Protein AF-A0A3D0CDU5-F1 (afdb_monomer_lite)

Structure (mmCIF, N/CA/C/O backbone):
data_AF-A0A3D0CDU5-F1
#
_entry.id   AF-A0A3D0CDU5-F1
#
loop_
_atom_site.group_PDB
_atom_site.id
_atom_site.type_symbol
_atom_site.label_atom_id
_atom_site.label_alt_id
_atom_site.label_comp_id
_atom_site.label_asym_id
_atom_site.label_entity_id
_atom_site.label_seq_id
_atom_site.pdbx_PDB_ins_code
_atom_site.Cartn_x
_atom_site.Cartn_y
_atom_site.Cartn_z
_atom_site.occupancy
_atom_site.B_iso_or_equiv
_atom_site.auth_seq_id
_atom_site.auth_comp_id
_atom_site.auth_asym_id
_atom_site.auth_atom_id
_atom_site.pdbx_PDB_model_num
ATOM 1 N N . MET A 1 1 ? 15.597 -16.132 -23.455 1.00 68.44 1 MET A N 1
ATOM 2 C CA . MET A 1 1 ? 14.897 -15.154 -22.606 1.00 68.44 1 MET A CA 1
ATOM 3 C C . MET A 1 1 ? 15.938 -14.202 -22.055 1.00 68.44 1 MET A C 1
ATOM 5 O O . MET A 1 1 ? 16.930 -14.679 -21.508 1.00 68.44 1 MET A O 1
ATOM 9 N N . SER A 1 2 ? 15.780 -12.903 -22.285 1.00 82.88 2 SER A N 1
ATOM 10 C CA . SER A 1 2 ? 16.681 -11.884 -21.737 1.00 82.88 2 SER A CA 1
ATOM 11 C C . SER A 1 2 ? 16.476 -11.729 -20.222 1.00 82.88 2 SER A C 1
ATOM 13 O O . SER A 1 2 ? 15.454 -12.149 -19.672 1.00 82.88 2 SER A O 1
ATOM 15 N N . SER A 1 3 ? 17.436 -11.114 -19.526 1.00 77.06 3 SER A N 1
ATOM 16 C CA . SER A 1 3 ? 17.313 -10.834 -18.086 1.00 77.06 3 SER A CA 1
ATOM 17 C C . SER A 1 3 ? 16.095 -9.957 -17.759 1.00 77.06 3 SER A C 1
ATOM 19 O O . SER A 1 3 ? 15.473 -10.135 -16.714 1.00 77.06 3 SER A O 1
ATOM 21 N N . SER A 1 4 ? 15.725 -9.038 -18.658 1.00 76.88 4 SER A N 1
ATOM 22 C CA . SER A 1 4 ? 14.560 -8.161 -18.502 1.00 76.88 4 SER A CA 1
ATOM 23 C C . SER A 1 4 ? 13.239 -8.899 -18.726 1.00 76.88 4 SER A C 1
ATOM 25 O O . SER A 1 4 ? 12.296 -8.709 -17.958 1.00 76.88 4 SER A O 1
ATOM 27 N N . GLU A 1 5 ? 13.180 -9.796 -19.714 1.00 82.75 5 GLU A N 1
ATOM 28 C CA . GLU A 1 5 ? 12.028 -10.678 -19.937 1.00 82.75 5 GLU A CA 1
ATOM 29 C C . GLU A 1 5 ? 11.807 -11.620 -18.749 1.00 82.75 5 GLU A C 1
ATOM 31 O O . GLU A 1 5 ? 10.678 -11.751 -18.272 1.00 82.75 5 GLU A O 1
ATOM 36 N N . PHE A 1 6 ? 12.885 -12.223 -18.225 1.00 84.88 6 PHE A N 1
ATOM 37 C CA . PHE A 1 6 ? 12.819 -13.054 -17.021 1.00 84.88 6 PHE A CA 1
ATOM 38 C C . PHE A 1 6 ? 12.219 -12.273 -15.854 1.00 84.88 6 PHE A C 1
ATOM 40 O O . PHE A 1 6 ? 11.279 -12.736 -15.209 1.00 84.88 6 PHE A O 1
ATOM 47 N N . LEU A 1 7 ? 12.762 -11.082 -15.587 1.00 81.25 7 LEU A N 1
ATOM 48 C CA . LEU A 1 7 ? 12.345 -10.261 -14.462 1.00 81.25 7 LEU A CA 1
ATOM 49 C C . LEU A 1 7 ? 10.875 -9.844 -14.585 1.00 81.25 7 LEU A C 1
ATOM 51 O O . LEU A 1 7 ? 10.136 -9.954 -13.610 1.00 81.25 7 LEU A O 1
ATOM 55 N N . SER A 1 8 ? 10.438 -9.418 -15.772 1.00 83.31 8 SER A N 1
ATOM 56 C CA . SER A 1 8 ? 9.038 -9.061 -16.032 1.00 83.31 8 SER A CA 1
ATOM 57 C C . SER A 1 8 ? 8.093 -10.235 -15.739 1.00 83.31 8 SER A C 1
ATOM 59 O O . SER A 1 8 ? 7.149 -10.102 -14.955 1.00 83.31 8 SER A O 1
ATOM 61 N N . GLN A 1 9 ? 8.405 -11.421 -16.274 1.00 88.75 9 GLN A N 1
ATOM 62 C CA . GLN A 1 9 ? 7.612 -12.631 -16.044 1.00 88.75 9 GLN A CA 1
ATOM 63 C C . GLN A 1 9 ? 7.604 -13.048 -14.567 1.00 88.75 9 GLN A C 1
ATOM 65 O O . GLN A 1 9 ? 6.578 -13.485 -14.030 1.00 88.75 9 GLN A O 1
ATOM 70 N N . PHE A 1 10 ? 8.744 -12.907 -13.891 1.00 87.06 10 PHE A N 1
ATOM 71 C CA . PHE A 1 10 ? 8.869 -13.216 -12.475 1.00 87.06 10 PHE A CA 1
ATOM 72 C C . PHE A 1 10 ? 8.015 -12.275 -11.617 1.00 87.06 10 PHE A C 1
ATOM 74 O O . PHE A 1 10 ? 7.253 -12.742 -10.768 1.00 87.06 10 PHE A O 1
ATOM 81 N N . LEU A 1 11 ? 8.061 -10.965 -11.881 1.00 86.44 11 LEU A N 1
ATOM 82 C CA . LEU A 1 11 ? 7.241 -9.969 -11.187 1.00 86.44 11 LEU A CA 1
ATOM 83 C C . LEU A 1 11 ? 5.745 -10.192 -11.424 1.00 86.44 11 LEU A C 1
ATOM 85 O O . LEU A 1 11 ? 4.978 -10.188 -10.460 1.00 86.44 11 LEU A O 1
ATOM 89 N N . PHE A 1 12 ? 5.338 -10.462 -12.668 1.00 90.94 12 PHE A N 1
ATOM 90 C CA . PHE A 1 12 ? 3.959 -10.836 -12.992 1.00 90.94 12 PHE A CA 1
ATOM 91 C C . PHE A 1 12 ? 3.494 -12.037 -12.158 1.00 90.94 12 PHE A C 1
ATOM 93 O O . PHE A 1 12 ? 2.411 -12.012 -11.565 1.00 90.94 12 PHE A O 1
ATOM 100 N N . THR A 1 13 ? 4.334 -13.072 -12.068 1.00 91.62 13 THR A N 1
ATOM 101 C CA . THR A 1 13 ? 4.032 -14.301 -11.321 1.00 91.62 13 THR A CA 1
ATOM 102 C C . THR A 1 13 ? 3.883 -14.021 -9.825 1.00 91.62 13 THR A C 1
ATOM 104 O O . THR A 1 13 ? 2.891 -14.431 -9.220 1.00 91.62 13 THR A O 1
ATOM 107 N N . LEU A 1 14 ? 4.821 -13.279 -9.225 1.00 89.38 14 LEU A N 1
ATOM 108 C CA . LEU A 1 14 ? 4.769 -12.933 -7.802 1.00 89.38 14 LEU A CA 1
ATOM 109 C C . LEU A 1 14 ? 3.549 -12.078 -7.454 1.00 89.38 14 LEU A C 1
ATOM 111 O O . LEU A 1 14 ? 2.879 -12.346 -6.457 1.00 89.38 14 LEU A O 1
ATOM 115 N N . ILE A 1 15 ? 3.236 -11.071 -8.271 1.00 89.06 15 ILE A N 1
ATOM 116 C CA . ILE A 1 15 ? 2.093 -10.180 -8.033 1.00 89.06 15 ILE A CA 1
ATOM 117 C C . ILE A 1 15 ? 0.782 -10.952 -8.183 1.00 89.06 15 ILE A C 1
ATOM 119 O O . ILE A 1 15 ? -0.091 -10.843 -7.322 1.00 89.06 15 ILE A O 1
ATOM 123 N N . SER A 1 16 ? 0.662 -11.797 -9.207 1.00 91.25 16 SER A N 1
ATOM 124 C CA . SER A 1 16 ? -0.510 -12.661 -9.391 1.00 91.25 16 SER A CA 1
ATOM 125 C C . SER A 1 16 ? -0.704 -13.612 -8.208 1.00 91.25 16 SER A C 1
ATOM 127 O O . SER A 1 16 ? -1.818 -13.776 -7.709 1.00 91.25 16 SER A O 1
ATOM 129 N N . PHE A 1 17 ? 0.387 -14.187 -7.697 1.00 90.12 17 PHE A N 1
ATOM 130 C CA . PHE A 1 17 ? 0.343 -15.036 -6.511 1.00 90.12 17 PHE A CA 1
ATOM 131 C C . PHE A 1 17 ? -0.055 -14.253 -5.248 1.00 90.12 17 PHE A C 1
ATOM 133 O O . PHE A 1 17 ? -0.897 -14.714 -4.479 1.00 90.12 17 PHE A O 1
ATOM 140 N N . ALA A 1 18 ? 0.462 -13.036 -5.056 1.00 87.50 18 ALA A N 1
ATOM 141 C CA . ALA A 1 18 ? 0.062 -12.162 -3.951 1.00 87.50 18 ALA A CA 1
ATOM 142 C C . ALA A 1 18 ? -1.431 -11.773 -4.011 1.00 87.50 18 ALA A C 1
ATOM 144 O O . ALA A 1 18 ? -2.106 -11.724 -2.976 1.00 87.50 18 ALA A O 1
ATOM 145 N N . LEU A 1 19 ? -1.977 -11.543 -5.211 1.00 90.38 19 LEU A N 1
ATOM 146 C CA . LEU A 1 19 ? -3.409 -11.297 -5.415 1.00 90.38 19 LEU A CA 1
ATOM 147 C C . LEU A 1 19 ? -4.247 -12.533 -5.073 1.00 90.38 19 LEU A C 1
ATOM 149 O O . LEU A 1 19 ? -5.239 -12.413 -4.351 1.00 90.38 19 LEU A O 1
ATOM 153 N N . LEU A 1 20 ? -3.823 -13.722 -5.514 1.00 91.31 20 LEU A N 1
ATOM 154 C CA . LEU A 1 20 ? -4.479 -14.982 -5.156 1.00 91.31 20 LEU A CA 1
ATOM 155 C C . LEU A 1 20 ? -4.521 -15.166 -3.635 1.00 91.31 20 LEU A C 1
ATOM 157 O O . LEU A 1 20 ? -5.577 -15.452 -3.071 1.00 91.31 20 LEU A O 1
ATOM 161 N N . LEU A 1 21 ? -3.395 -14.940 -2.955 1.00 87.62 21 LEU A N 1
ATOM 162 C CA . LEU A 1 21 ? -3.332 -15.001 -1.497 1.00 87.62 21 LEU A CA 1
ATOM 163 C C . LEU A 1 21 ? -4.269 -13.984 -0.851 1.00 87.62 21 LEU A C 1
ATOM 165 O O . LEU A 1 21 ? -4.984 -14.333 0.082 1.00 87.62 21 LEU A O 1
ATOM 169 N N . THR A 1 22 ? -4.337 -12.759 -1.372 1.00 86.56 22 THR A N 1
ATOM 170 C CA . THR A 1 22 ? -5.264 -11.732 -0.874 1.00 86.56 22 THR A CA 1
ATOM 171 C C . THR A 1 22 ? -6.716 -12.211 -0.938 1.00 86.56 22 THR A C 1
ATOM 173 O O . THR A 1 22 ? -7.451 -12.059 0.041 1.00 86.56 22 THR A O 1
ATOM 176 N N . ILE A 1 23 ? -7.118 -12.857 -2.038 1.00 90.50 23 ILE A N 1
ATOM 177 C CA . ILE A 1 23 ? -8.457 -13.446 -2.194 1.00 90.50 23 ILE A CA 1
ATOM 178 C C . ILE A 1 23 ? -8.676 -14.565 -1.171 1.00 90.50 23 ILE A C 1
ATOM 180 O O . ILE A 1 23 ? -9.680 -14.551 -0.459 1.00 90.50 23 ILE A O 1
ATOM 184 N N . VAL A 1 24 ? -7.725 -15.494 -1.032 1.00 90.56 24 VAL A N 1
ATOM 185 C CA . VAL A 1 24 ? -7.799 -16.580 -0.036 1.00 90.56 24 VAL A CA 1
ATOM 186 C C . VAL A 1 24 ? -7.956 -16.016 1.382 1.00 90.56 24 VAL A C 1
ATOM 188 O O . VAL A 1 24 ? -8.789 -16.486 2.159 1.00 90.56 24 VAL A O 1
ATOM 191 N N . GLY A 1 25 ? -7.210 -14.963 1.720 1.00 87.75 25 GLY A N 1
ATOM 192 C CA . GLY A 1 25 ? -7.314 -14.272 3.006 1.00 87.75 25 GLY A CA 1
ATOM 193 C C . GLY A 1 25 ? -8.654 -13.581 3.213 1.00 87.75 25 GLY A C 1
ATOM 194 O O . GLY A 1 25 ? -9.212 -13.658 4.309 1.00 87.75 25 GLY A O 1
ATOM 195 N N . ALA A 1 26 ? -9.183 -12.930 2.177 1.00 89.19 26 ALA A N 1
ATOM 196 C CA . ALA A 1 26 ? -10.498 -12.304 2.213 1.00 89.19 26 ALA A CA 1
ATOM 197 C C . ALA A 1 26 ? -11.593 -13.350 2.459 1.00 89.19 26 ALA A C 1
ATOM 199 O O . ALA A 1 26 ? -12.383 -13.180 3.386 1.00 89.19 26 ALA A O 1
ATOM 200 N N . VAL A 1 27 ? -11.572 -14.469 1.726 1.00 91.62 27 VAL A N 1
ATOM 201 C CA . VAL A 1 27 ? -12.508 -15.590 1.918 1.00 91.62 27 VAL A CA 1
ATOM 202 C C . VAL A 1 27 ? -12.403 -16.145 3.337 1.00 91.62 27 VAL A C 1
ATOM 204 O O . VAL A 1 27 ? -13.417 -16.261 4.021 1.00 91.62 27 VAL A O 1
ATOM 207 N N . LYS A 1 28 ? -11.188 -16.398 3.845 1.00 90.12 28 LYS A N 1
ATOM 208 C CA . LYS A 1 28 ? -10.988 -16.836 5.237 1.00 90.12 28 LYS A CA 1
ATOM 209 C C . LYS A 1 28 ? -11.617 -15.857 6.236 1.00 90.12 28 LYS A C 1
ATOM 211 O O . LYS A 1 28 ? -12.296 -16.291 7.163 1.00 90.12 28 LYS A O 1
ATOM 216 N N . ARG A 1 29 ? -11.430 -14.541 6.059 1.00 88.88 29 ARG A N 1
ATOM 217 C CA . ARG A 1 29 ? -12.039 -13.527 6.943 1.00 88.88 29 ARG A CA 1
ATOM 218 C C . ARG A 1 29 ? -13.563 -13.463 6.806 1.00 88.88 29 ARG A C 1
ATOM 220 O O . ARG A 1 29 ? -14.223 -13.280 7.822 1.00 88.88 29 ARG A O 1
ATOM 227 N N . MET A 1 30 ? -14.120 -13.648 5.608 1.00 91.12 30 MET A N 1
ATOM 228 C CA . MET A 1 30 ? -15.574 -13.735 5.397 1.00 91.12 30 MET A CA 1
ATOM 229 C C . MET A 1 30 ? -16.171 -14.944 6.126 1.00 91.12 30 MET A C 1
ATOM 231 O O . MET A 1 30 ? -17.177 -14.809 6.820 1.00 91.12 30 MET A O 1
ATOM 235 N N . LEU A 1 31 ? -15.514 -16.105 6.043 1.00 91.81 31 LEU A N 1
ATOM 236 C CA . LEU A 1 31 ? -15.930 -17.312 6.760 1.00 91.81 31 LEU A CA 1
ATOM 237 C C . LEU A 1 31 ? -15.847 -17.125 8.281 1.00 91.81 31 LEU A C 1
ATOM 239 O O . LEU A 1 31 ? -16.761 -17.525 8.995 1.00 91.81 31 LEU A O 1
ATOM 243 N N . LEU A 1 32 ? -14.809 -16.456 8.790 1.00 91.38 32 LEU A N 1
ATOM 244 C CA . LEU A 1 32 ? -14.728 -16.111 10.214 1.00 91.38 32 LEU A CA 1
ATOM 245 C C . LEU A 1 32 ? -15.828 -15.127 10.636 1.00 91.38 32 LEU A C 1
ATOM 247 O O . LEU A 1 32 ? -16.425 -15.310 11.692 1.00 91.38 32 LEU A O 1
ATOM 251 N N . TRP A 1 33 ? -16.140 -14.118 9.813 1.00 90.88 33 TRP A N 1
ATOM 252 C CA . TRP A 1 33 ? -17.250 -13.194 10.083 1.00 90.88 33 TRP A CA 1
ATOM 253 C C . TRP A 1 33 ? -18.572 -13.955 10.196 1.00 90.88 33 TRP A C 1
ATOM 255 O O . TRP A 1 33 ? -19.359 -13.673 11.096 1.00 90.88 33 TRP A O 1
ATOM 265 N N . SER A 1 34 ? -18.798 -14.965 9.350 1.00 88.94 34 SER A N 1
ATOM 266 C CA . SER A 1 34 ? -20.040 -15.750 9.371 1.00 88.94 34 SER A CA 1
ATOM 267 C C . SER A 1 34 ? -20.312 -16.501 10.687 1.00 88.94 34 SER A C 1
ATOM 269 O O . SER A 1 34 ? -21.430 -16.955 10.895 1.00 88.94 34 SER A O 1
ATOM 271 N N . GLN A 1 35 ? -19.331 -16.586 11.596 1.00 94.25 35 GLN A N 1
ATOM 272 C CA . GLN A 1 35 ? -19.505 -17.124 12.952 1.00 94.25 35 GLN A CA 1
ATOM 273 C C . GLN A 1 35 ? -20.178 -16.134 13.923 1.00 94.25 35 GLN A C 1
ATOM 275 O O . GLN A 1 35 ? -20.569 -16.519 15.022 1.00 94.25 35 GLN A O 1
ATOM 280 N N . GLY A 1 36 ? -20.275 -14.852 13.555 1.00 92.44 36 GLY A N 1
ATOM 281 C CA . GLY A 1 36 ? -20.947 -13.819 14.342 1.00 92.44 36 GLY A CA 1
ATOM 282 C C . GLY A 1 36 ? -22.477 -13.914 14.297 1.00 92.44 36 GLY A C 1
ATOM 283 O O . GLY A 1 36 ? -23.060 -14.718 13.574 1.00 92.44 36 GLY A O 1
ATOM 284 N N . GLN A 1 37 ? -23.146 -13.052 15.067 1.00 92.25 37 GLN A N 1
ATOM 285 C CA . GLN A 1 37 ? -24.608 -12.999 15.118 1.00 92.25 37 GLN A CA 1
ATOM 286 C C . GLN A 1 37 ? -25.208 -12.601 13.759 1.00 92.25 37 GLN A C 1
ATOM 288 O O . GLN A 1 37 ? -24.792 -11.615 13.145 1.00 92.25 37 GLN A O 1
ATOM 293 N N . SER A 1 38 ? -26.231 -13.335 13.314 1.00 89.25 38 SER A N 1
ATOM 294 C CA . SER A 1 38 ? -26.987 -12.996 12.107 1.00 89.25 38 SER A CA 1
ATOM 295 C C . SER A 1 38 ? -27.698 -11.649 12.263 1.00 89.25 38 SER A C 1
ATOM 297 O O . SER A 1 38 ? -28.324 -11.389 13.291 1.00 89.25 38 SER A O 1
ATOM 299 N N . SER A 1 39 ? -27.664 -10.822 11.220 1.00 86.94 39 SER A N 1
ATOM 300 C CA . SER A 1 39 ? -28.367 -9.538 11.163 1.00 86.94 39 SER A CA 1
ATOM 301 C C . SER A 1 39 ? -29.191 -9.452 9.882 1.00 86.94 39 SER A C 1
ATOM 303 O O . SER A 1 39 ? -28.784 -9.966 8.839 1.00 86.94 39 SER A O 1
ATOM 305 N N . THR A 1 40 ? -30.356 -8.809 9.948 1.00 89.62 40 THR A N 1
ATOM 306 C CA . THR A 1 40 ? -31.189 -8.552 8.771 1.00 89.62 40 THR A CA 1
ATOM 307 C C . THR A 1 40 ? -30.493 -7.549 7.854 1.00 89.62 40 THR A C 1
ATOM 309 O O . THR A 1 40 ? -30.288 -6.391 8.221 1.00 89.62 40 THR A O 1
ATOM 312 N N . ILE A 1 41 ? -30.130 -7.983 6.646 1.00 84.88 41 ILE A N 1
ATOM 313 C CA . ILE A 1 41 ? -29.452 -7.124 5.672 1.00 84.88 41 ILE A CA 1
ATOM 314 C C . ILE A 1 41 ? -30.482 -6.225 4.983 1.00 84.88 41 ILE A C 1
ATOM 316 O O . ILE A 1 41 ? -31.344 -6.690 4.238 1.00 84.88 41 ILE A O 1
ATOM 320 N N . HIS A 1 42 ? -30.354 -4.914 5.175 1.00 90.12 42 HIS A N 1
ATOM 321 C CA . HIS A 1 42 ? -31.084 -3.925 4.387 1.00 90.12 42 HIS A CA 1
ATOM 322 C C . HIS A 1 42 ? -30.349 -3.675 3.066 1.00 90.12 42 HIS A C 1
ATOM 324 O O . HIS A 1 42 ? -29.474 -2.813 2.992 1.00 90.12 42 HIS A O 1
ATOM 330 N N . TRP A 1 43 ? -30.709 -4.414 2.015 1.00 89.62 43 TRP A N 1
ATOM 331 C CA . TRP A 1 43 ? -30.034 -4.371 0.708 1.00 89.62 43 TRP A CA 1
ATOM 332 C C . TRP A 1 43 ? -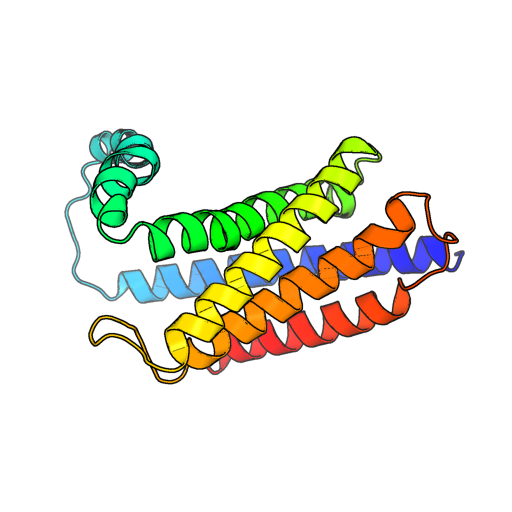29.946 -2.969 0.091 1.00 89.62 43 TRP A C 1
ATOM 334 O O . TRP A 1 43 ? -28.888 -2.573 -0.389 1.00 89.62 43 TRP A O 1
ATOM 344 N N . LEU A 1 44 ? -31.010 -2.165 0.188 1.00 91.06 44 LEU A N 1
ATOM 345 C CA . LEU A 1 44 ? -30.989 -0.762 -0.258 1.00 91.06 44 LEU A CA 1
ATOM 346 C C . LEU A 1 44 ? -30.023 0.109 0.561 1.00 91.06 44 LEU A C 1
ATOM 348 O O . LEU A 1 44 ? -29.492 1.099 0.061 1.00 91.06 44 LEU A O 1
ATOM 352 N N . GLY A 1 45 ? -29.751 -0.274 1.810 1.00 86.94 45 GLY A N 1
ATOM 353 C CA . GLY A 1 45 ? -28.764 0.380 2.665 1.00 86.94 45 GLY A CA 1
ATOM 354 C C . GLY A 1 45 ? -27.333 0.253 2.138 1.00 86.94 45 GLY A C 1
ATOM 355 O O . GLY A 1 45 ? -26.506 1.110 2.448 1.00 86.94 45 GLY A O 1
ATOM 356 N N . LEU A 1 46 ? -27.041 -0.743 1.290 1.00 90.12 46 LEU A N 1
ATOM 357 C CA . LEU A 1 46 ? -25.716 -0.908 0.682 1.00 90.12 46 LEU A CA 1
ATOM 358 C C . LEU A 1 46 ? -25.352 0.265 -0.237 1.00 90.12 46 LEU A C 1
ATOM 360 O O . LEU A 1 46 ? -24.197 0.681 -0.271 1.00 90.12 46 LEU A O 1
ATOM 364 N N . ILE A 1 47 ? -26.339 0.868 -0.905 1.00 93.31 47 ILE A N 1
ATOM 365 C CA . ILE A 1 47 ? -26.139 2.030 -1.788 1.00 93.31 47 ILE A CA 1
ATOM 366 C C . ILE A 1 47 ? -25.654 3.255 -0.991 1.00 93.31 47 ILE A C 1
ATOM 368 O O . ILE A 1 47 ? -25.007 4.145 -1.537 1.00 93.31 47 ILE A O 1
ATOM 372 N N . GLN A 1 48 ? -25.908 3.297 0.321 1.00 91.94 48 GLN A N 1
ATOM 373 C CA . GLN A 1 48 ? -25.450 4.384 1.188 1.00 91.94 48 GLN A CA 1
ATOM 374 C C . GLN A 1 48 ? -24.001 4.199 1.660 1.00 91.94 48 GLN A C 1
ATOM 376 O O . GLN A 1 48 ? -23.403 5.163 2.139 1.00 91.94 48 GLN A O 1
ATOM 381 N N . ILE A 1 49 ? -23.422 2.996 1.533 1.00 92.12 49 ILE A N 1
ATOM 382 C CA . ILE A 1 49 ? -22.065 2.691 2.016 1.00 92.12 49 ILE A CA 1
ATOM 383 C C . ILE A 1 49 ? -21.015 3.646 1.437 1.00 92.12 49 ILE A C 1
ATOM 385 O O . ILE A 1 49 ? -20.238 4.166 2.238 1.00 92.12 49 ILE A O 1
ATOM 389 N N . PRO A 1 50 ? -20.981 3.949 0.121 1.00 93.00 50 PRO A N 1
ATOM 390 C CA . PRO A 1 50 ? -19.978 4.855 -0.429 1.00 93.00 50 PRO A CA 1
ATOM 391 C C . PRO A 1 50 ? -19.982 6.219 0.262 1.00 93.00 50 PRO A C 1
ATOM 393 O O . PRO A 1 50 ? -18.939 6.667 0.725 1.00 93.00 50 PRO A O 1
ATOM 396 N N . ARG A 1 51 ? -21.152 6.851 0.429 1.00 93.69 51 ARG A N 1
ATOM 397 C CA . ARG A 1 51 ? -21.258 8.142 1.129 1.00 93.69 51 ARG A CA 1
ATOM 398 C C . ARG A 1 51 ? -20.887 8.016 2.604 1.00 93.69 51 ARG A C 1
ATOM 400 O O . ARG A 1 51 ? -20.096 8.814 3.099 1.00 93.69 51 ARG A O 1
ATOM 407 N N . ARG A 1 52 ? -21.399 6.991 3.288 1.00 93.31 52 ARG A N 1
ATOM 408 C CA . ARG A 1 52 ? -21.108 6.774 4.711 1.00 93.31 52 ARG A CA 1
ATOM 409 C C . ARG A 1 52 ? -19.616 6.588 4.967 1.00 93.31 52 ARG A C 1
ATOM 411 O O . ARG A 1 52 ? -19.100 7.109 5.947 1.00 93.31 52 ARG A O 1
ATOM 418 N N . TYR A 1 53 ? -18.920 5.873 4.088 1.00 90.69 53 TYR A N 1
ATOM 419 C CA . TYR A 1 53 ? -17.503 5.566 4.254 1.00 90.69 53 TYR A CA 1
ATOM 420 C C . TYR A 1 53 ? -16.592 6.696 3.754 1.00 90.69 53 TYR A C 1
ATOM 422 O O . TYR A 1 53 ? -15.611 7.035 4.411 1.00 90.69 53 TYR A O 1
ATOM 430 N N . LEU A 1 54 ? -16.914 7.313 2.614 1.00 89.62 54 LEU A N 1
ATOM 431 C CA . LEU A 1 54 ? -16.065 8.331 1.985 1.00 89.62 54 LEU A CA 1
ATOM 432 C C . LEU A 1 54 ? -16.324 9.748 2.508 1.00 89.62 54 LEU A C 1
ATOM 434 O O . LEU A 1 54 ? -15.422 10.575 2.447 1.00 89.62 54 LEU A O 1
ATOM 438 N N . VAL A 1 55 ? -17.515 10.031 3.041 1.00 93.12 55 VAL A N 1
ATOM 439 C CA . VAL A 1 55 ? -17.908 11.379 3.486 1.00 93.12 55 VAL A CA 1
ATOM 440 C C . VAL A 1 55 ? -18.200 11.388 4.980 1.00 93.12 55 VAL A C 1
ATOM 442 O O . VAL A 1 55 ? -17.458 11.999 5.748 1.00 93.12 55 VAL A O 1
ATOM 445 N N . ASP A 1 56 ? -19.236 10.669 5.415 1.00 95.44 56 ASP A N 1
ATOM 446 C CA . ASP A 1 56 ? -19.748 10.803 6.785 1.00 95.44 56 ASP A CA 1
ATOM 447 C C . ASP A 1 56 ? -18.701 10.348 7.819 1.00 95.44 56 ASP A C 1
ATOM 449 O O . ASP A 1 56 ? -18.417 11.054 8.788 1.00 95.44 56 ASP A O 1
ATOM 453 N N . LEU A 1 57 ? -18.043 9.209 7.572 1.00 92.94 57 LEU A N 1
ATOM 454 C CA . LEU A 1 57 ? -16.950 8.710 8.406 1.00 92.94 57 LEU A CA 1
ATOM 455 C C . LEU A 1 57 ? -15.781 9.701 8.463 1.00 92.94 57 LEU A C 1
ATOM 457 O O . LEU A 1 57 ? -15.220 9.909 9.538 1.00 92.94 57 LEU A O 1
ATOM 461 N N . HIS A 1 58 ? -15.438 10.338 7.340 1.00 90.75 58 HIS A N 1
ATOM 462 C CA . HIS A 1 58 ? -14.335 11.298 7.260 1.00 90.75 58 HIS A CA 1
ATOM 463 C C . HIS A 1 58 ? -14.623 12.578 8.051 1.00 90.75 58 HIS A C 1
ATOM 465 O O . HIS A 1 58 ? -13.719 13.091 8.710 1.00 90.75 58 HIS A O 1
ATOM 471 N N . HIS A 1 59 ? -15.879 13.034 8.108 1.00 93.50 59 HIS A N 1
ATOM 472 C CA . HIS A 1 59 ? -16.277 14.114 9.017 1.00 93.50 59 HIS A CA 1
ATOM 473 C C . HIS A 1 59 ? -16.086 13.737 10.492 1.00 93.50 59 HIS A C 1
ATOM 475 O O . HIS A 1 59 ? -15.609 14.555 11.278 1.00 93.50 59 HIS A O 1
ATOM 481 N N . VAL A 1 60 ? -16.404 12.494 10.869 1.00 92.81 60 VAL A N 1
ATOM 482 C CA . VAL A 1 60 ? -16.232 12.018 12.250 1.00 92.81 60 VAL A CA 1
ATOM 483 C C . VAL A 1 60 ? -14.754 11.872 12.611 1.00 92.81 60 VAL A C 1
ATOM 485 O O . VAL A 1 60 ? -14.331 12.323 13.680 1.00 92.81 60 VAL A O 1
ATOM 488 N N . VAL A 1 61 ? -13.944 11.251 11.747 1.00 91.88 61 VAL A N 1
ATOM 489 C CA . VAL A 1 61 ? -12.519 11.024 12.044 1.00 91.88 61 VAL A CA 1
ATOM 490 C C . VAL A 1 61 ? -11.681 12.300 11.958 1.00 91.88 61 VAL A C 1
ATOM 492 O O . VAL A 1 61 ? -10.647 12.378 12.622 1.00 91.88 61 VAL A O 1
ATOM 495 N N . ALA A 1 62 ? -12.160 13.339 11.264 1.00 92.62 62 ALA A N 1
ATOM 496 C CA . ALA A 1 62 ? -11.497 14.641 11.177 1.00 92.62 62 ALA A CA 1
ATOM 497 C C . ALA A 1 62 ? -11.316 15.355 12.533 1.00 92.62 62 ALA A C 1
ATOM 499 O O . ALA A 1 62 ? -10.552 16.320 12.612 1.00 92.62 62 ALA A O 1
ATOM 500 N N . ARG A 1 63 ? -11.947 14.875 13.616 1.00 93.19 63 ARG A N 1
ATOM 501 C CA . ARG A 1 63 ? -11.673 15.333 14.992 1.00 93.19 63 ARG A CA 1
ATOM 502 C C . ARG A 1 63 ? -10.210 15.135 15.422 1.00 93.19 63 ARG A C 1
ATOM 504 O O . ARG A 1 63 ? -9.697 15.938 16.191 1.00 93.19 63 ARG A O 1
ATOM 511 N N . ASP A 1 64 ? -9.533 14.101 14.911 1.00 92.50 64 ASP A N 1
ATOM 512 C CA . ASP A 1 64 ? -8.081 13.895 15.042 1.00 92.50 64 ASP A CA 1
ATOM 513 C C . ASP A 1 64 ? -7.451 14.123 13.660 1.00 92.50 64 ASP A C 1
ATOM 515 O O . ASP A 1 64 ? -7.204 13.184 12.901 1.00 92.50 64 ASP A O 1
ATOM 519 N N . LYS A 1 65 ? -7.236 15.397 13.301 1.00 93.44 65 LYS A N 1
ATOM 520 C CA . LYS A 1 65 ? -6.727 15.790 11.971 1.00 93.44 65 LYS A CA 1
ATOM 521 C C . LYS A 1 65 ? -5.387 15.138 11.641 1.00 93.44 65 LYS A C 1
ATOM 523 O O . LYS A 1 65 ? -5.167 14.745 10.497 1.00 93.44 65 LYS A O 1
ATOM 528 N N . TYR A 1 66 ? -4.509 15.005 12.637 1.00 93.50 66 TYR A N 1
ATOM 529 C CA . TYR A 1 66 ? -3.203 14.377 12.458 1.00 93.50 66 TYR A CA 1
ATOM 530 C C . TYR A 1 66 ? -3.359 12.929 11.987 1.00 93.50 66 TYR A C 1
ATOM 532 O O . TYR A 1 66 ? -2.754 12.541 10.983 1.00 93.50 66 TYR A O 1
ATOM 540 N N . MET A 1 67 ? -4.219 12.142 12.642 1.00 93.00 67 MET A N 1
ATOM 541 C CA . MET A 1 67 ? -4.469 10.772 12.194 1.00 93.00 67 MET A CA 1
ATOM 542 C C . MET A 1 67 ? -5.337 10.658 10.960 1.00 93.00 67 MET A C 1
ATOM 544 O O . MET A 1 67 ? -5.087 9.761 10.164 1.00 93.00 67 MET A O 1
ATOM 548 N N . SER A 1 68 ? -6.307 11.546 10.767 1.00 93.88 68 SER A N 1
ATOM 549 C CA . SER A 1 68 ? -7.110 11.561 9.545 1.00 93.88 68 SER A CA 1
ATOM 550 C C . SER A 1 68 ? -6.214 11.752 8.316 1.00 93.88 68 SER A C 1
ATOM 552 O O . SER A 1 68 ? -6.268 10.957 7.381 1.00 93.88 68 SER A O 1
ATOM 554 N N . ASN A 1 69 ? -5.309 12.734 8.346 1.00 95.50 69 ASN A N 1
ATOM 555 C CA . ASN A 1 69 ? -4.374 12.981 7.245 1.00 95.50 69 ASN A CA 1
ATOM 556 C C . ASN A 1 69 ? -3.353 11.847 7.092 1.00 95.50 69 ASN A C 1
ATOM 558 O O . ASN A 1 69 ? -3.071 11.416 5.976 1.00 95.50 69 ASN A O 1
ATOM 562 N N . THR A 1 70 ? -2.841 11.319 8.209 1.00 96.06 70 THR A N 1
ATOM 563 C CA . THR A 1 70 ? -1.941 10.153 8.195 1.00 96.06 70 THR A CA 1
ATOM 564 C C . THR A 1 70 ? -2.622 8.935 7.568 1.00 96.06 70 THR A C 1
ATOM 566 O O . THR A 1 70 ? -2.012 8.229 6.769 1.00 96.06 70 THR A O 1
ATOM 569 N N . HIS A 1 71 ? -3.899 8.701 7.880 1.00 94.12 71 HIS A N 1
ATOM 570 C CA . HIS A 1 71 ? -4.683 7.617 7.303 1.00 94.12 71 HIS A CA 1
ATOM 571 C C . HIS A 1 71 ? -4.851 7.790 5.795 1.00 94.12 71 HIS A C 1
ATOM 573 O O . HIS A 1 71 ? -4.610 6.837 5.063 1.00 94.12 71 HIS A O 1
ATOM 579 N N . VAL A 1 72 ? -5.195 8.990 5.315 1.00 94.94 72 VAL A N 1
ATOM 580 C CA . VAL A 1 72 ? -5.291 9.263 3.871 1.00 94.94 72 VAL A CA 1
ATOM 581 C C . VAL A 1 72 ? -3.947 9.016 3.181 1.00 94.94 72 VAL A C 1
ATOM 583 O O . VAL A 1 72 ? -3.909 8.332 2.161 1.00 94.94 72 VAL A O 1
ATOM 586 N N . ALA A 1 73 ? -2.839 9.483 3.764 1.00 96.94 73 ALA A N 1
ATOM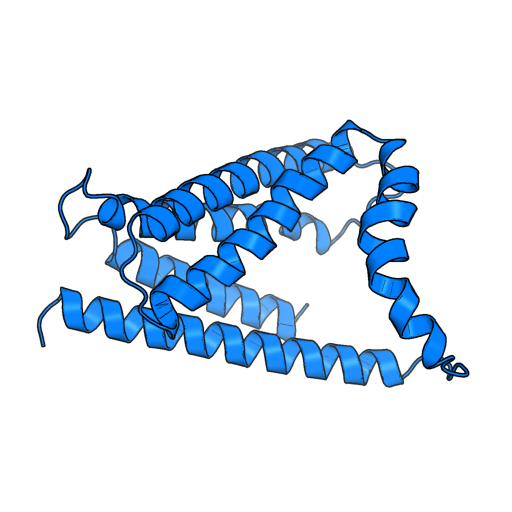 587 C CA . ALA A 1 73 ? -1.506 9.248 3.215 1.00 96.94 73 ALA A CA 1
ATOM 588 C C . ALA A 1 73 ? -1.167 7.749 3.134 1.00 96.94 73 ALA A C 1
ATOM 590 O O . ALA A 1 73 ? -0.754 7.253 2.089 1.00 96.94 73 ALA A O 1
ATOM 591 N N . THR A 1 74 ? -1.386 6.999 4.215 1.00 96.06 74 THR A N 1
ATOM 592 C CA . THR A 1 74 ? -1.048 5.572 4.279 1.00 96.06 74 THR A CA 1
ATOM 593 C C . THR A 1 74 ? -2.037 4.683 3.531 1.00 96.06 74 THR A C 1
ATOM 595 O O . THR A 1 74 ? -1.635 3.929 2.652 1.00 96.06 74 THR A O 1
ATOM 598 N N . ALA A 1 75 ? -3.322 4.727 3.883 1.00 93.62 75 ALA A N 1
ATOM 599 C CA . ALA A 1 75 ? -4.343 3.854 3.314 1.00 93.62 75 ALA A CA 1
ATOM 600 C C . ALA A 1 75 ? -4.712 4.277 1.889 1.00 93.62 75 ALA A C 1
ATOM 602 O O . ALA A 1 75 ? -4.801 3.425 1.010 1.00 93.62 75 ALA A O 1
ATOM 603 N N . GLY A 1 76 ? -4.853 5.582 1.636 1.00 94.50 76 GLY A N 1
ATOM 604 C CA . GLY A 1 76 ? -5.062 6.100 0.282 1.00 94.50 76 GLY A CA 1
ATOM 605 C C . GLY A 1 76 ? -3.860 5.815 -0.618 1.00 94.50 76 GLY A C 1
ATOM 606 O O . GLY A 1 76 ? -4.034 5.300 -1.721 1.00 94.50 76 GLY A O 1
ATOM 607 N N . GLY A 1 77 ? -2.640 6.038 -0.114 1.00 96.69 77 GLY A N 1
ATOM 608 C CA . GLY A 1 77 ? -1.409 5.667 -0.815 1.00 96.69 77 GLY A CA 1
ATOM 609 C C . GLY A 1 77 ? -1.320 4.165 -1.112 1.00 96.69 77 GLY A C 1
ATOM 610 O O . GLY A 1 77 ? -0.962 3.789 -2.227 1.00 96.69 77 GLY A O 1
ATOM 611 N N . PHE A 1 78 ? -1.716 3.301 -0.172 1.00 95.31 78 PHE A N 1
ATOM 612 C CA . PHE A 1 78 ? -1.778 1.850 -0.377 1.00 95.31 78 PHE A CA 1
ATOM 613 C C . PHE A 1 78 ? -2.795 1.444 -1.450 1.00 95.31 78 PHE A C 1
ATOM 615 O O . PHE A 1 78 ? -2.456 0.663 -2.340 1.00 95.31 78 PHE A O 1
ATOM 622 N N . VAL A 1 79 ? -4.022 1.974 -1.390 1.00 95.69 79 VAL A N 1
ATOM 623 C CA . VAL A 1 79 ? -5.083 1.665 -2.364 1.00 95.69 79 VAL A CA 1
ATOM 624 C C . VAL A 1 79 ? -4.669 2.109 -3.764 1.00 95.69 79 VAL A C 1
ATOM 626 O O . VAL A 1 79 ? -4.726 1.308 -4.696 1.00 95.69 79 VAL A O 1
ATOM 629 N N . LEU A 1 80 ? -4.186 3.348 -3.905 1.00 97.62 80 LEU A N 1
ATOM 630 C CA . LEU A 1 80 ? -3.715 3.869 -5.186 1.00 97.62 80 LEU A CA 1
ATOM 631 C C . LEU A 1 80 ? -2.539 3.043 -5.723 1.00 97.62 80 LEU A C 1
ATOM 633 O O . LEU A 1 80 ? -2.580 2.609 -6.871 1.00 97.62 80 LEU A O 1
ATOM 637 N N . SER A 1 81 ? -1.537 2.753 -4.885 1.00 95.88 81 SER A N 1
ATOM 638 C CA . SER A 1 81 ? -0.393 1.925 -5.289 1.00 95.88 81 SER A CA 1
ATOM 639 C C . SER A 1 81 ? -0.840 0.532 -5.730 1.00 95.88 81 SER A C 1
ATOM 641 O O . SER A 1 81 ? -0.392 0.059 -6.764 1.00 95.88 81 SER A O 1
ATOM 643 N N . SER A 1 82 ? -1.762 -0.108 -5.005 1.00 95.00 82 SER A N 1
ATOM 644 C CA . SER A 1 82 ? -2.268 -1.447 -5.343 1.00 95.00 82 SER A CA 1
ATOM 645 C C . SER A 1 82 ? -2.949 -1.476 -6.712 1.00 95.00 82 SER A C 1
ATOM 647 O O . SER A 1 82 ? -2.681 -2.372 -7.511 1.00 95.00 82 SER A O 1
ATOM 649 N N . ILE A 1 83 ? -3.779 -0.472 -7.016 1.00 97.00 83 ILE A N 1
ATOM 650 C CA . ILE A 1 83 ? -4.412 -0.330 -8.335 1.00 97.00 83 ILE A CA 1
ATOM 651 C C . ILE A 1 83 ? -3.342 -0.140 -9.416 1.00 97.00 83 ILE A C 1
ATOM 653 O O . ILE A 1 83 ? -3.363 -0.834 -10.429 1.00 97.00 83 ILE A O 1
ATOM 657 N N . LEU A 1 84 ? -2.376 0.754 -9.190 1.00 97.06 84 LEU A N 1
ATOM 658 C CA . LEU A 1 84 ? -1.307 1.035 -10.151 1.00 97.06 84 LEU A CA 1
ATOM 659 C C . LEU A 1 84 ? -0.401 -0.178 -10.394 1.00 97.06 84 LEU A C 1
ATOM 661 O O . LEU A 1 84 ? -0.025 -0.427 -11.533 1.00 97.06 84 LEU A O 1
ATOM 665 N N . ILE A 1 85 ? -0.102 -0.968 -9.362 1.00 93.56 85 ILE A N 1
ATOM 666 C CA . ILE A 1 85 ? 0.660 -2.219 -9.475 1.00 93.56 85 ILE A CA 1
ATOM 667 C C . ILE A 1 85 ? -0.083 -3.216 -10.370 1.00 93.56 85 ILE A C 1
ATOM 669 O O . ILE A 1 85 ? 0.523 -3.817 -11.253 1.00 93.56 85 ILE A O 1
ATOM 673 N N . ILE A 1 86 ? -1.396 -3.370 -10.185 1.00 94.75 86 ILE A N 1
ATOM 674 C CA . ILE A 1 86 ? -2.214 -4.242 -11.037 1.00 94.75 86 ILE A CA 1
ATOM 675 C C . ILE A 1 86 ? -2.179 -3.745 -12.491 1.00 94.75 86 ILE A C 1
ATOM 677 O O . ILE A 1 86 ? -1.930 -4.527 -13.406 1.00 94.75 86 ILE A O 1
ATOM 681 N N . LEU A 1 87 ? -2.367 -2.443 -12.715 1.00 96.19 87 LEU A N 1
ATOM 682 C CA . LEU A 1 87 ? -2.335 -1.851 -14.056 1.00 96.19 87 LEU A CA 1
ATOM 683 C C . LEU A 1 87 ? -0.971 -2.018 -14.751 1.00 96.19 87 LEU A C 1
ATOM 685 O O . LEU A 1 87 ? -0.922 -2.418 -15.911 1.00 96.19 87 LEU A O 1
ATOM 689 N N . LEU A 1 88 ? 0.128 -1.744 -14.048 1.00 92.44 88 LEU A N 1
ATOM 690 C CA . LEU A 1 88 ? 1.482 -1.774 -14.610 1.00 92.44 88 LEU A CA 1
ATOM 691 C C . LEU A 1 88 ? 2.018 -3.197 -14.802 1.00 92.44 88 LEU A C 1
ATOM 693 O O . LEU A 1 88 ? 2.649 -3.465 -15.817 1.00 92.44 88 LEU A O 1
ATOM 697 N N . TYR A 1 89 ? 1.782 -4.110 -13.855 1.00 90.44 89 TYR A N 1
ATOM 698 C CA . TYR A 1 89 ? 2.429 -5.428 -13.867 1.00 90.44 89 TYR A CA 1
ATOM 699 C C . TYR A 1 89 ? 1.512 -6.570 -14.296 1.00 90.44 89 TYR A C 1
ATOM 701 O O . TYR A 1 89 ? 2.003 -7.514 -14.903 1.00 90.44 89 TYR A O 1
ATOM 709 N N . VAL A 1 90 ? 0.206 -6.509 -14.010 1.00 92.94 90 VAL A N 1
ATOM 710 C CA . VAL A 1 90 ? -0.745 -7.562 -14.421 1.00 92.94 90 VAL A CA 1
ATOM 711 C C . VAL A 1 90 ? -1.309 -7.256 -15.803 1.00 92.94 90 VAL A C 1
ATOM 713 O O . VAL A 1 90 ? -1.257 -8.105 -16.686 1.00 92.94 90 VAL A O 1
ATOM 716 N N . PHE A 1 91 ? -1.795 -6.029 -16.010 1.00 95.00 91 PHE A N 1
ATOM 717 C CA . PHE A 1 91 ? -2.288 -5.575 -17.316 1.00 95.00 91 PHE A CA 1
ATOM 718 C C . PHE A 1 91 ? -1.184 -5.050 -18.242 1.00 95.00 91 PHE A C 1
ATOM 720 O O . PHE A 1 91 ? -1.468 -4.735 -19.395 1.00 95.00 91 PHE A O 1
ATOM 727 N N . GLN A 1 92 ? 0.060 -4.970 -17.756 1.00 91.38 92 GLN A N 1
ATOM 728 C CA . GLN A 1 92 ? 1.238 -4.570 -18.534 1.00 91.38 92 GLN A CA 1
ATOM 729 C C . GLN A 1 92 ? 1.086 -3.207 -19.236 1.00 91.38 92 GLN A C 1
ATOM 731 O O . GLN A 1 92 ? 1.602 -3.001 -20.335 1.00 91.38 92 GLN A O 1
ATOM 736 N N . LEU A 1 93 ? 0.373 -2.256 -18.617 1.00 94.25 93 LEU A N 1
ATOM 737 C CA . LEU A 1 93 ? 0.225 -0.913 -19.176 1.00 94.25 93 LEU A CA 1
ATOM 738 C C . LEU A 1 93 ? 1.561 -0.161 -19.129 1.00 94.25 93 LEU A C 1
ATOM 740 O O . LEU A 1 93 ? 2.140 0.023 -18.065 1.00 94.25 93 LEU A O 1
ATOM 744 N N . GLN A 1 94 ? 2.020 0.343 -20.274 1.00 88.00 94 GLN A N 1
ATOM 745 C CA . GLN A 1 94 ? 3.322 1.014 -20.419 1.00 88.00 94 GLN A CA 1
ATOM 746 C C . GLN A 1 94 ? 3.200 2.547 -20.404 1.00 88.00 94 GLN A C 1
ATOM 748 O O . GLN A 1 94 ? 3.818 3.255 -21.196 1.00 88.00 94 GLN A O 1
ATOM 753 N N . LEU A 1 95 ? 2.345 3.084 -19.531 1.00 93.38 95 LEU A N 1
ATOM 754 C CA . LEU A 1 95 ? 2.095 4.524 -19.452 1.00 93.38 95 LEU A CA 1
ATOM 755 C C . LEU A 1 95 ? 2.997 5.174 -18.400 1.00 93.38 95 LEU A C 1
ATOM 757 O O . LEU A 1 95 ? 2.816 4.951 -17.204 1.00 93.38 95 LEU A O 1
ATOM 761 N N . GLN A 1 96 ? 3.900 6.060 -18.831 1.00 92.50 96 GLN A N 1
ATOM 762 C CA . GLN A 1 96 ? 4.877 6.709 -17.943 1.00 92.50 96 GLN A CA 1
ATOM 763 C C . GLN A 1 96 ? 4.231 7.477 -16.782 1.00 92.50 96 GLN A C 1
ATOM 765 O O . GLN A 1 96 ? 4.765 7.514 -15.674 1.00 92.50 96 GLN A O 1
ATOM 770 N N . ILE A 1 97 ? 3.049 8.058 -17.007 1.00 95.69 97 ILE A N 1
ATOM 771 C CA . ILE A 1 97 ? 2.290 8.749 -15.960 1.00 95.69 97 ILE A CA 1
ATOM 772 C C . ILE A 1 97 ? 1.885 7.806 -14.816 1.00 95.69 97 ILE A C 1
ATOM 774 O O . ILE A 1 97 ? 1.887 8.222 -13.661 1.00 95.69 97 ILE A O 1
ATOM 778 N N . LEU A 1 98 ? 1.590 6.534 -15.109 1.00 96.31 98 LEU A N 1
ATOM 779 C CA . LEU A 1 98 ? 1.238 5.539 -14.093 1.00 96.31 98 LEU A CA 1
ATOM 780 C C . LEU A 1 98 ? 2.462 5.141 -13.266 1.00 96.31 98 LEU A C 1
ATOM 782 O O . LEU A 1 98 ? 2.349 4.988 -12.052 1.00 96.31 98 LEU A O 1
ATOM 786 N N . THR A 1 99 ? 3.633 5.047 -13.900 1.00 93.44 99 THR A N 1
ATOM 787 C CA . THR A 1 99 ? 4.914 4.827 -13.216 1.00 93.44 99 THR A CA 1
ATOM 788 C C . THR A 1 99 ? 5.206 5.953 -12.226 1.00 93.44 99 THR A C 1
ATOM 790 O O . THR A 1 99 ? 5.466 5.705 -11.050 1.00 93.44 99 THR A O 1
ATOM 793 N N . TRP A 1 100 ? 5.088 7.209 -12.663 1.00 95.62 100 TRP A N 1
ATOM 794 C CA . TRP A 1 100 ? 5.265 8.366 -11.782 1.00 95.62 100 TRP A CA 1
ATOM 795 C C . TRP A 1 100 ? 4.217 8.432 -10.671 1.00 95.62 100 TRP A C 1
ATOM 797 O O . TRP A 1 100 ? 4.555 8.738 -9.526 1.00 95.62 100 TRP A O 1
ATOM 807 N N . ALA A 1 101 ? 2.962 8.096 -10.979 1.00 97.50 101 ALA A N 1
ATOM 808 C CA . ALA A 1 101 ? 1.907 8.013 -9.980 1.00 97.50 101 ALA A CA 1
ATOM 809 C C . ALA A 1 101 ? 2.218 6.947 -8.918 1.00 97.50 101 ALA A C 1
ATOM 811 O O . ALA A 1 101 ? 2.028 7.220 -7.735 1.00 97.50 101 ALA A O 1
ATOM 812 N N . LEU A 1 102 ? 2.749 5.781 -9.314 1.00 95.81 102 LEU A N 1
ATOM 813 C CA . LEU A 1 102 ? 3.110 4.706 -8.385 1.00 95.81 102 LEU A CA 1
ATOM 814 C C . LEU A 1 102 ? 4.286 5.122 -7.496 1.00 95.81 102 LEU A C 1
ATOM 816 O O . LEU A 1 102 ? 4.285 4.865 -6.290 1.00 95.81 102 LEU A O 1
ATOM 820 N N . LEU A 1 103 ? 5.272 5.814 -8.067 1.00 95.12 103 LEU A N 1
ATOM 821 C CA . LEU A 1 103 ? 6.392 6.364 -7.309 1.00 95.12 103 LEU A CA 1
ATOM 822 C C . LEU A 1 103 ? 5.907 7.387 -6.265 1.00 95.12 103 LEU A C 1
ATOM 824 O O . LEU A 1 103 ? 6.27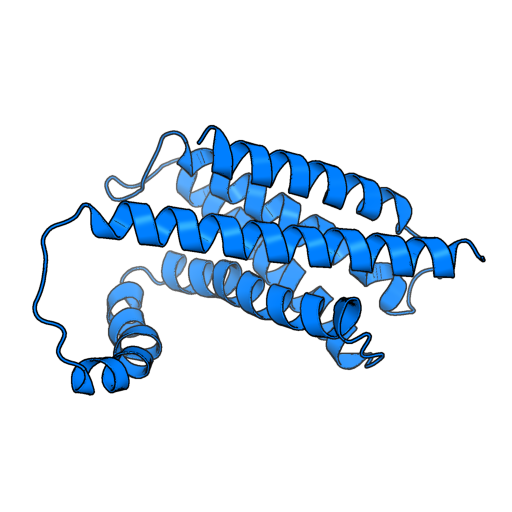3 7.312 -5.093 1.00 95.12 103 LEU A O 1
ATOM 828 N N . GLY A 1 104 ? 5.032 8.310 -6.671 1.00 97.50 104 GLY A N 1
ATOM 829 C CA . GLY A 1 104 ? 4.457 9.313 -5.776 1.00 97.50 104 GLY A CA 1
ATOM 830 C C . GLY A 1 104 ? 3.574 8.704 -4.684 1.00 97.50 104 GLY A C 1
ATOM 831 O O . GLY A 1 104 ? 3.705 9.062 -3.512 1.00 97.50 104 GLY A O 1
ATOM 832 N N . SER A 1 105 ? 2.704 7.751 -5.034 1.00 98.06 105 SER A N 1
ATOM 833 C CA . SER A 1 105 ? 1.790 7.110 -4.083 1.00 98.06 105 SER A CA 1
ATOM 834 C C . SER A 1 105 ? 2.521 6.229 -3.073 1.00 98.06 105 SER A C 1
ATOM 836 O O . SER A 1 105 ? 2.166 6.232 -1.893 1.00 98.06 105 SER A O 1
ATOM 838 N N . SER A 1 106 ? 3.562 5.512 -3.507 1.00 95.94 106 SER A N 1
ATOM 839 C CA . SER A 1 106 ? 4.402 4.705 -2.617 1.00 95.94 106 SER A CA 1
ATOM 840 C C . SER A 1 106 ? 5.202 5.581 -1.649 1.00 95.94 106 SER A C 1
ATOM 842 O O . SER A 1 106 ? 5.224 5.292 -0.453 1.00 95.94 106 SER A O 1
ATOM 844 N N . LEU A 1 107 ? 5.758 6.709 -2.108 1.00 97.50 107 LEU A N 1
ATOM 845 C CA . LEU A 1 107 ? 6.429 7.673 -1.230 1.00 97.50 107 LEU A CA 1
ATOM 846 C C . LEU A 1 107 ? 5.467 8.286 -0.198 1.00 97.50 107 LEU A C 1
ATOM 848 O O . LEU A 1 107 ? 5.779 8.331 0.993 1.00 97.50 107 LEU A O 1
ATOM 852 N N . LEU A 1 108 ? 4.280 8.716 -0.636 1.00 98.19 108 LEU A N 1
ATOM 853 C CA . LEU A 1 108 ? 3.237 9.259 0.241 1.00 98.19 108 LEU A CA 1
ATOM 854 C C . LEU A 1 108 ? 2.824 8.237 1.315 1.00 98.19 108 LEU A C 1
ATOM 856 O O . LEU A 1 108 ? 2.744 8.565 2.503 1.00 98.19 108 LEU A O 1
ATOM 860 N N . MET A 1 109 ? 2.623 6.981 0.904 1.00 97.56 109 MET A N 1
ATOM 861 C CA . MET A 1 109 ? 2.321 5.874 1.808 1.00 97.56 109 MET A CA 1
ATOM 862 C C . MET A 1 109 ? 3.445 5.647 2.823 1.00 97.56 109 MET A C 1
ATOM 864 O O . MET A 1 109 ? 3.156 5.479 4.013 1.00 97.56 109 MET A O 1
ATOM 868 N N . PHE A 1 110 ? 4.705 5.666 2.375 1.00 97.06 110 PHE A N 1
ATOM 869 C CA . PHE A 1 110 ? 5.877 5.488 3.231 1.00 97.06 110 PHE A CA 1
ATOM 870 C C . PHE A 1 110 ? 5.942 6.573 4.311 1.00 97.06 110 PHE A C 1
ATOM 872 O O . PHE A 1 110 ? 6.012 6.256 5.501 1.00 97.06 110 PHE A O 1
ATOM 879 N N . VAL A 1 111 ? 5.794 7.846 3.932 1.00 98.12 111 VAL A N 1
ATOM 880 C CA . VAL A 1 111 ? 5.748 8.969 4.884 1.00 98.12 111 VAL A CA 1
ATOM 881 C C . VAL A 1 111 ? 4.593 8.810 5.878 1.00 98.12 111 VAL A C 1
ATOM 883 O O . VAL A 1 111 ? 4.798 8.923 7.088 1.00 98.12 111 VAL A O 1
ATOM 886 N N . GLY A 1 112 ? 3.392 8.463 5.406 1.00 97.62 112 GLY A N 1
ATOM 887 C CA . GLY A 1 112 ? 2.263 8.186 6.297 1.00 97.62 112 GLY A CA 1
ATOM 888 C C . GLY A 1 112 ? 2.564 7.045 7.281 1.00 97.62 112 GLY A C 1
ATOM 889 O O . GLY A 1 112 ? 2.280 7.147 8.474 1.00 97.62 112 GLY A O 1
ATOM 890 N N . SER A 1 113 ? 3.206 5.970 6.816 1.00 96.31 113 SER A N 1
ATOM 891 C CA . SER A 1 113 ? 3.545 4.824 7.667 1.00 96.31 113 SER A CA 1
ATOM 892 C C . SER A 1 113 ? 4.575 5.166 8.757 1.00 96.31 113 SER A C 1
ATOM 894 O O . SER A 1 113 ? 4.482 4.636 9.869 1.00 96.31 113 SER A O 1
ATOM 896 N N . ILE A 1 114 ? 5.472 6.129 8.504 1.00 97.50 114 ILE A N 1
ATOM 897 C CA . ILE A 1 114 ? 6.348 6.710 9.532 1.00 97.50 114 ILE A CA 1
ATOM 898 C C . ILE A 1 114 ? 5.514 7.423 10.604 1.00 97.50 114 ILE A C 1
ATOM 900 O O . ILE A 1 114 ? 5.739 7.197 11.793 1.00 97.50 114 ILE A O 1
ATOM 904 N N . PHE A 1 115 ? 4.513 8.224 10.230 1.00 97.12 115 PHE A N 1
ATOM 905 C CA . PHE A 1 115 ? 3.631 8.875 11.210 1.00 97.12 115 PHE A CA 1
ATOM 906 C C . PHE A 1 115 ? 2.806 7.870 12.029 1.00 97.12 115 PHE A C 1
ATOM 908 O O . PHE A 1 115 ? 2.642 8.051 13.242 1.00 97.12 115 PHE A O 1
ATOM 915 N N . VAL A 1 116 ? 2.366 6.761 11.419 1.00 95.50 116 VAL A N 1
ATOM 916 C CA . VAL A 1 116 ? 1.743 5.638 12.146 1.00 95.50 116 VAL A CA 1
ATOM 917 C C . VAL A 1 116 ? 2.719 5.035 13.162 1.00 95.50 116 VAL A C 1
ATOM 919 O O . VAL A 1 116 ? 2.337 4.787 14.309 1.00 95.50 116 VAL A O 1
ATOM 922 N N . MET A 1 117 ? 3.979 4.818 12.770 1.00 95.25 117 MET A N 1
ATOM 923 C CA . MET A 1 117 ? 5.027 4.316 13.663 1.00 95.25 117 MET A CA 1
ATOM 924 C C . MET A 1 117 ? 5.302 5.286 14.819 1.00 95.25 117 MET A C 1
ATOM 926 O O . MET A 1 117 ? 5.416 4.854 15.965 1.00 95.25 117 MET A O 1
ATOM 930 N N . ILE A 1 118 ? 5.362 6.591 14.542 1.00 95.25 118 ILE A N 1
ATOM 931 C CA . ILE A 1 118 ? 5.578 7.628 15.557 1.00 95.25 118 ILE A CA 1
ATOM 932 C C . ILE A 1 118 ? 4.425 7.642 16.567 1.00 95.25 118 ILE A C 1
ATOM 934 O O . ILE A 1 118 ? 4.689 7.604 17.768 1.00 95.25 118 ILE A O 1
ATOM 938 N N . ARG A 1 119 ? 3.156 7.601 16.120 1.00 93.31 119 ARG A N 1
ATOM 939 C CA . ARG A 1 119 ? 1.991 7.537 17.033 1.00 93.31 119 ARG A CA 1
ATOM 940 C C . ARG A 1 119 ? 2.048 6.326 17.961 1.00 93.31 119 ARG A C 1
ATOM 942 O O . ARG A 1 119 ? 1.600 6.392 19.099 1.00 93.31 119 ARG A O 1
ATOM 949 N N . ARG A 1 120 ? 2.589 5.213 17.474 1.00 93.75 120 ARG A N 1
ATOM 950 C CA . ARG A 1 120 ? 2.689 3.960 18.226 1.00 93.75 120 ARG A CA 1
ATOM 951 C C . ARG A 1 120 ? 3.763 3.965 19.315 1.00 93.75 120 ARG A C 1
ATOM 953 O O . ARG A 1 120 ? 3.717 3.073 20.155 1.00 93.75 120 ARG A O 1
ATOM 960 N N . ARG A 1 121 ? 4.678 4.946 19.342 1.00 92.62 121 ARG A N 1
ATOM 961 C CA . ARG A 1 121 ? 5.690 5.083 20.411 1.00 92.62 121 ARG A CA 1
ATOM 962 C C . ARG A 1 121 ? 5.061 5.413 21.766 1.00 92.62 121 ARG A C 1
ATOM 964 O O . ARG A 1 121 ? 5.477 4.849 22.765 1.00 92.62 121 ARG A O 1
ATOM 971 N N . ASN A 1 122 ? 4.042 6.273 21.770 1.00 91.69 122 ASN A N 1
ATOM 972 C CA . ASN A 1 122 ? 3.233 6.614 22.941 1.00 91.69 122 ASN A CA 1
ATOM 973 C C . ASN A 1 122 ? 1.754 6.418 22.575 1.00 91.69 122 ASN A C 1
ATOM 975 O O . ASN A 1 122 ? 1.078 7.379 22.197 1.00 91.69 122 ASN A O 1
ATOM 979 N N . PRO A 1 123 ? 1.270 5.163 22.564 1.00 92.19 123 PRO A N 1
ATOM 980 C CA . PRO A 1 123 ? -0.020 4.847 21.978 1.00 92.19 123 PRO A CA 1
ATOM 981 C C . PRO A 1 123 ? -1.171 5.384 22.845 1.00 92.19 123 PRO A C 1
ATOM 983 O O . PRO A 1 123 ? -1.177 5.163 24.056 1.00 92.19 123 PRO A O 1
ATOM 986 N N . PRO A 1 124 ? -2.180 6.045 22.249 1.00 90.31 124 PRO A N 1
ATOM 987 C CA . PRO A 1 124 ? -3.385 6.422 22.977 1.00 90.31 124 PRO A CA 1
ATOM 988 C C . PRO A 1 124 ? -4.200 5.174 23.367 1.00 90.31 124 PRO A C 1
ATOM 990 O O . PRO A 1 124 ? -4.077 4.130 22.719 1.00 90.31 124 PRO A O 1
ATOM 993 N N . PRO A 1 125 ? -5.083 5.271 24.377 1.00 91.06 125 PRO A N 1
ATOM 994 C CA . PRO A 1 125 ? -5.814 4.119 24.919 1.00 91.06 125 PRO A CA 1
ATOM 995 C C . PRO A 1 125 ? -6.743 3.434 23.905 1.00 91.06 125 PRO A C 1
ATOM 997 O O . PRO A 1 125 ? -7.090 2.270 24.066 1.00 91.06 125 PRO A O 1
ATOM 1000 N N . ASN A 1 126 ? -7.135 4.133 22.839 1.00 85.81 126 ASN A N 1
ATOM 1001 C CA . ASN A 1 126 ? -7.980 3.605 21.769 1.00 85.81 126 ASN A CA 1
ATOM 1002 C C . ASN A 1 126 ? -7.199 2.887 20.651 1.00 85.81 126 ASN A C 1
ATOM 1004 O O . ASN A 1 126 ? -7.787 2.536 19.627 1.00 85.81 126 ASN A O 1
ATOM 1008 N N . LEU A 1 127 ? -5.883 2.705 20.796 1.00 89.12 127 LEU A N 1
ATOM 1009 C CA . LEU A 1 127 ? -5.048 2.075 19.780 1.00 89.12 127 LEU A CA 1
ATOM 1010 C C . LEU A 1 127 ? -4.881 0.574 20.041 1.00 89.12 127 LEU A C 1
ATOM 1012 O O . LEU A 1 127 ? -4.404 0.165 21.096 1.00 89.12 127 LEU A O 1
ATOM 1016 N N . SER A 1 128 ? -5.166 -0.257 19.037 1.00 89.38 128 SER A N 1
ATOM 1017 C CA . SER A 1 128 ? -4.864 -1.690 19.104 1.00 89.38 128 SER A CA 1
ATOM 1018 C C . SER A 1 128 ? -3.348 -1.935 19.189 1.00 89.38 128 SER A C 1
ATOM 1020 O O . SER A 1 128 ? -2.578 -1.522 18.308 1.00 89.38 128 SER A O 1
ATOM 1022 N N . LEU A 1 129 ? -2.933 -2.621 20.259 1.00 90.00 129 LEU A N 1
ATOM 1023 C CA . LEU A 1 129 ? -1.545 -2.986 20.562 1.00 90.00 129 LEU A CA 1
ATOM 1024 C C . LEU A 1 129 ? -1.233 -4.439 20.142 1.00 90.00 129 LEU A C 1
ATOM 1026 O O . LEU A 1 129 ? -1.889 -5.013 19.270 1.00 90.00 129 LEU A O 1
ATOM 1030 N N . GLY A 1 130 ? -0.192 -5.032 20.736 1.00 89.31 130 GLY A N 1
ATOM 1031 C CA . GLY A 1 130 ? 0.216 -6.414 20.491 1.00 89.31 130 GLY A CA 1
ATOM 1032 C C . GLY A 1 130 ? 0.687 -6.629 19.055 1.00 89.31 130 GLY A C 1
ATOM 1033 O O . GLY A 1 130 ? 1.499 -5.864 18.534 1.00 89.31 130 GLY A O 1
ATOM 1034 N N . LYS A 1 131 ? 0.141 -7.652 18.389 1.00 85.38 131 LYS A N 1
ATOM 1035 C CA . LYS A 1 131 ? 0.484 -8.020 17.003 1.00 85.38 131 LYS A CA 1
ATOM 1036 C C . LYS A 1 131 ? 0.348 -6.858 16.006 1.00 85.38 131 LYS A C 1
ATOM 1038 O O . LYS A 1 131 ? 1.108 -6.804 15.039 1.00 85.38 131 LYS A O 1
ATOM 1043 N N . TRP A 1 132 ? -0.539 -5.896 16.276 1.00 85.94 132 TRP A N 1
ATOM 1044 C CA . TRP A 1 132 ? -0.748 -4.695 15.458 1.00 85.94 132 TRP A CA 1
ATOM 1045 C C . TRP A 1 132 ? 0.417 -3.698 15.483 1.00 85.94 132 TRP A C 1
ATOM 1047 O O . TRP A 1 132 ? 0.466 -2.805 14.640 1.00 85.94 132 TRP A O 1
ATOM 1057 N N . GLN A 1 133 ? 1.389 -3.857 16.387 1.00 88.94 133 GLN A N 1
ATOM 1058 C CA . GLN A 1 133 ? 2.622 -3.060 16.375 1.00 88.94 133 GLN A CA 1
ATOM 1059 C C . GLN A 1 133 ? 3.524 -3.367 15.170 1.00 88.94 133 GLN A C 1
ATOM 1061 O O . GLN A 1 133 ? 4.397 -2.569 14.832 1.00 88.94 133 GLN A O 1
ATOM 1066 N N . ARG A 1 134 ? 3.296 -4.496 14.484 1.00 87.94 134 ARG A N 1
ATOM 1067 C CA . ARG A 1 134 ? 3.997 -4.852 13.240 1.00 87.94 134 ARG A CA 1
ATOM 1068 C C . ARG A 1 134 ? 3.473 -4.093 12.021 1.00 87.94 134 ARG A C 1
ATOM 1070 O O . ARG A 1 134 ? 4.253 -3.822 11.118 1.00 87.94 134 ARG A O 1
ATOM 1077 N N . LEU A 1 135 ? 2.205 -3.672 12.038 1.00 87.00 135 LEU A N 1
ATOM 1078 C CA . LEU A 1 135 ? 1.538 -3.001 10.918 1.00 87.00 135 LEU A CA 1
ATOM 1079 C C . LEU A 1 135 ? 2.363 -1.869 10.270 1.00 87.00 135 LEU A C 1
ATOM 1081 O O . LEU A 1 135 ? 2.548 -1.925 9.057 1.00 87.00 135 LEU A O 1
ATOM 1085 N N . PRO A 1 136 ? 2.888 -0.862 11.004 1.00 91.75 136 PRO A N 1
ATOM 1086 C CA . PRO A 1 136 ? 3.681 0.196 10.373 1.00 91.75 136 PRO A CA 1
ATOM 1087 C C . PRO A 1 136 ? 4.914 -0.343 9.643 1.00 91.75 136 PRO A C 1
ATOM 1089 O O . PRO A 1 136 ? 5.241 0.155 8.574 1.00 91.75 136 PRO A O 1
ATOM 1092 N N . LYS A 1 137 ? 5.562 -1.391 10.169 1.00 89.19 137 LYS A N 1
ATOM 1093 C CA . LYS A 1 137 ? 6.736 -2.003 9.537 1.00 89.19 137 LYS A CA 1
ATOM 1094 C C . LYS A 1 137 ? 6.351 -2.671 8.219 1.00 89.19 137 LYS A C 1
ATOM 1096 O O . LYS A 1 137 ? 7.008 -2.427 7.215 1.00 89.19 137 LYS A O 1
ATOM 1101 N N . SER A 1 138 ? 5.258 -3.435 8.200 1.00 87.75 138 SER A N 1
ATOM 1102 C CA . SER A 1 138 ? 4.762 -4.084 6.979 1.00 87.75 138 SER A CA 1
ATOM 1103 C C . SER A 1 138 ? 4.376 -3.053 5.907 1.00 87.75 138 SER A C 1
ATOM 1105 O O . SER A 1 138 ? 4.714 -3.219 4.737 1.00 87.75 138 SER A O 1
ATOM 1107 N N . LEU A 1 139 ? 3.748 -1.938 6.303 1.00 91.00 139 LEU A N 1
ATOM 1108 C CA . LEU A 1 139 ? 3.406 -0.833 5.397 1.00 91.00 139 LEU A CA 1
ATOM 1109 C C . LEU A 1 139 ? 4.656 -0.125 4.843 1.00 91.00 139 LEU A C 1
ATOM 1111 O O . LEU A 1 139 ? 4.713 0.176 3.650 1.00 91.00 139 LEU A O 1
ATOM 1115 N N . MET A 1 140 ? 5.671 0.103 5.682 1.00 91.94 140 MET A N 1
ATOM 1116 C CA . MET A 1 140 ? 6.960 0.664 5.258 1.00 91.94 140 MET A CA 1
ATOM 1117 C C . MET A 1 140 ? 7.677 -0.260 4.270 1.00 91.94 140 MET A C 1
ATOM 1119 O O . MET A 1 140 ? 8.140 0.207 3.237 1.00 91.94 140 MET A O 1
ATOM 1123 N N . VAL A 1 141 ? 7.731 -1.568 4.550 1.00 87.94 141 VAL A N 1
ATOM 1124 C CA . VAL A 1 141 ? 8.362 -2.556 3.658 1.00 87.94 141 VAL A CA 1
ATOM 1125 C C . VAL A 1 141 ? 7.638 -2.614 2.316 1.00 87.94 141 VAL A C 1
ATOM 1127 O O . VAL A 1 141 ? 8.298 -2.555 1.281 1.00 87.94 141 VAL A O 1
ATOM 1130 N N . PHE A 1 142 ? 6.302 -2.665 2.314 1.00 88.69 142 PHE A N 1
ATOM 1131 C CA . PHE A 1 142 ? 5.508 -2.635 1.083 1.00 88.69 142 PHE A CA 1
ATOM 1132 C C . PHE A 1 142 ? 5.812 -1.380 0.257 1.00 88.69 142 PHE A C 1
ATOM 1134 O O . PHE A 1 142 ? 6.214 -1.474 -0.902 1.00 88.69 142 PHE A O 1
ATOM 1141 N N . SER A 1 143 ? 5.656 -0.204 0.868 1.00 92.38 143 SER A N 1
ATOM 1142 C CA . SER A 1 143 ? 5.807 1.073 0.165 1.00 92.38 143 SER A CA 1
ATOM 1143 C C . SER A 1 143 ? 7.231 1.296 -0.342 1.00 92.38 143 SER A C 1
ATOM 1145 O O . SER A 1 143 ? 7.410 1.672 -1.496 1.00 92.38 143 SER A O 1
ATOM 1147 N N . LEU A 1 144 ? 8.247 0.980 0.465 1.00 89.81 144 LEU A N 1
ATOM 1148 C CA . LEU A 1 144 ? 9.647 1.109 0.069 1.00 89.81 144 LEU A CA 1
ATOM 1149 C C . LEU A 1 144 ? 10.027 0.130 -1.048 1.00 89.81 144 LEU A C 1
ATOM 1151 O O . LEU A 1 144 ? 10.742 0.514 -1.970 1.00 89.81 144 LEU A O 1
ATOM 1155 N N . SER A 1 145 ? 9.524 -1.109 -1.000 1.00 85.69 145 SER A N 1
ATOM 1156 C CA . SER A 1 145 ? 9.781 -2.100 -2.053 1.00 85.69 145 SER A CA 1
ATOM 1157 C C . SER A 1 145 ? 9.258 -1.600 -3.399 1.00 85.69 145 SER A C 1
ATOM 1159 O O . SER A 1 145 ? 10.008 -1.544 -4.370 1.00 85.69 145 SER A O 1
ATOM 1161 N N . PHE A 1 146 ? 8.001 -1.147 -3.454 1.00 87.56 146 PHE A N 1
ATOM 1162 C CA . PHE A 1 146 ? 7.424 -0.628 -4.696 1.00 87.56 146 PHE A CA 1
ATOM 1163 C C . PHE A 1 146 ? 8.024 0.710 -5.135 1.00 87.56 146 PHE A C 1
ATOM 1165 O O . PHE A 1 146 ? 8.142 0.944 -6.336 1.00 87.56 146 PHE A O 1
ATOM 1172 N N . PHE A 1 147 ? 8.469 1.560 -4.208 1.00 90.25 147 PHE A N 1
ATOM 1173 C CA . PHE A 1 147 ? 9.216 2.768 -4.557 1.00 90.25 147 PHE A CA 1
ATOM 1174 C C . PHE A 1 147 ? 10.525 2.413 -5.279 1.00 90.25 147 PHE A C 1
ATOM 1176 O O . PHE A 1 147 ? 10.757 2.877 -6.394 1.00 90.25 147 PHE A O 1
ATOM 1183 N N . ILE A 1 148 ? 11.336 1.520 -4.696 1.00 84.00 148 ILE A N 1
ATOM 1184 C CA . ILE A 1 148 ? 12.613 1.073 -5.277 1.00 84.00 148 ILE A CA 1
ATOM 1185 C C . ILE A 1 148 ? 12.399 0.366 -6.623 1.00 84.00 148 ILE A C 1
ATOM 1187 O O . ILE A 1 148 ? 13.143 0.633 -7.562 1.00 84.00 148 ILE A O 1
ATOM 1191 N N . LEU A 1 149 ? 11.365 -0.478 -6.744 1.00 80.94 149 LEU A N 1
ATOM 1192 C CA . LEU A 1 149 ? 10.972 -1.114 -8.012 1.00 80.94 149 LEU A CA 1
ATOM 1193 C C . LEU A 1 149 ? 10.706 -0.103 -9.121 1.00 80.94 149 LEU A C 1
ATOM 1195 O O . LEU A 1 149 ? 11.031 -0.335 -10.280 1.00 80.94 149 LEU A O 1
ATOM 1199 N N . THR A 1 150 ? 10.025 0.980 -8.770 1.00 85.94 150 THR A N 1
ATOM 1200 C CA . THR A 1 150 ? 9.473 1.909 -9.753 1.00 85.94 150 THR A CA 1
ATOM 1201 C C . THR A 1 150 ? 10.528 2.914 -10.217 1.00 85.94 150 THR A C 1
ATOM 1203 O O . THR A 1 150 ? 10.416 3.443 -11.320 1.00 85.94 150 THR A O 1
ATOM 1206 N N . LEU A 1 151 ? 11.587 3.144 -9.428 1.00 84.69 151 LEU A N 1
ATOM 1207 C CA . LEU A 1 151 ? 12.663 4.090 -9.747 1.00 84.69 151 LEU A CA 1
ATOM 1208 C C . LEU A 1 151 ? 13.316 3.863 -11.127 1.00 84.69 151 LEU A C 1
ATOM 1210 O O . LEU A 1 151 ? 13.382 4.828 -11.885 1.00 84.69 151 LEU A O 1
ATOM 1214 N N . PRO A 1 152 ? 13.762 2.656 -11.523 1.00 80.81 152 PRO A N 1
ATOM 1215 C CA . PRO A 1 152 ? 14.335 2.420 -12.855 1.00 80.81 152 PRO A CA 1
ATOM 1216 C C . PRO A 1 152 ? 13.335 2.679 -13.983 1.00 80.81 152 PRO A C 1
ATOM 1218 O O . PRO A 1 152 ? 13.684 3.258 -15.008 1.00 80.81 152 PRO A O 1
ATOM 1221 N N . ALA A 1 153 ? 12.063 2.333 -13.765 1.00 80.56 153 ALA A N 1
ATOM 1222 C CA . ALA A 1 153 ? 11.000 2.549 -14.742 1.00 80.56 153 ALA A CA 1
ATOM 1223 C C . ALA A 1 153 ? 10.703 4.044 -14.989 1.00 80.56 153 ALA A C 1
ATOM 1225 O O . ALA A 1 153 ? 10.065 4.391 -15.982 1.00 80.56 153 ALA A O 1
ATOM 1226 N N . THR A 1 154 ? 11.190 4.958 -14.138 1.00 83.25 154 THR A N 1
ATOM 1227 C CA . THR A 1 154 ? 11.082 6.409 -14.384 1.00 83.25 154 THR A CA 1
ATOM 1228 C C . THR A 1 154 ? 11.918 6.889 -15.575 1.00 83.25 154 THR A C 1
ATOM 1230 O O . THR A 1 154 ? 11.673 7.989 -16.069 1.00 83.25 154 THR A O 1
ATOM 1233 N N . GLY A 1 155 ? 12.888 6.087 -16.035 1.00 81.44 155 GLY A N 1
ATOM 1234 C CA . GLY A 1 155 ? 13.842 6.462 -17.082 1.00 81.44 155 GLY A CA 1
ATOM 1235 C C . GLY A 1 155 ? 15.013 7.322 -16.591 1.00 81.44 155 GLY A C 1
ATOM 1236 O O . GLY A 1 155 ? 15.844 7.724 -17.397 1.00 81.44 155 GLY A O 1
ATOM 1237 N N . ILE A 1 156 ? 15.096 7.606 -15.283 1.00 82.12 156 ILE A N 1
ATOM 1238 C CA . ILE A 1 156 ? 16.185 8.396 -14.679 1.00 82.12 156 ILE A CA 1
ATOM 1239 C C . ILE A 1 156 ? 17.425 7.537 -14.400 1.00 82.12 156 ILE A C 1
ATOM 1241 O O . ILE A 1 156 ? 18.551 8.025 -14.475 1.00 82.12 156 ILE A O 1
ATOM 1245 N N . PHE A 1 157 ? 17.226 6.260 -14.072 1.00 75.00 157 PHE A N 1
ATOM 1246 C CA . PHE A 1 157 ? 18.294 5.313 -13.751 1.00 75.00 157 PHE A CA 1
ATOM 1247 C C . PHE A 1 157 ? 18.505 4.315 -14.898 1.00 75.00 157 PHE A C 1
ATOM 1249 O O . PHE A 1 157 ? 17.577 4.091 -15.679 1.00 75.00 157 PHE A O 1
ATOM 1256 N N . PRO A 1 158 ? 19.686 3.671 -14.995 1.00 72.38 158 PRO A N 1
ATOM 1257 C CA . PRO A 1 158 ? 19.909 2.584 -15.945 1.00 72.38 158 PRO A CA 1
ATOM 1258 C C . PRO A 1 158 ? 18.840 1.490 -15.812 1.00 72.38 158 PRO A C 1
ATOM 1260 O O . PRO A 1 158 ? 18.450 1.145 -14.690 1.00 72.38 158 PRO A O 1
ATOM 1263 N N . SER A 1 159 ? 18.417 0.919 -16.945 1.00 64.19 159 SER A N 1
ATOM 1264 C CA . SER A 1 159 ? 17.341 -0.084 -17.053 1.00 64.19 159 SER A CA 1
ATOM 1265 C C . SER A 1 159 ? 17.524 -1.306 -16.152 1.00 64.19 159 SER A C 1
ATOM 1267 O O . SER A 1 159 ? 16.546 -1.932 -15.754 1.00 64.19 159 SER A O 1
ATOM 1269 N N . ASP A 1 160 ? 18.770 -1.617 -15.798 1.00 64.62 160 ASP A N 1
ATOM 1270 C CA . ASP A 1 160 ? 19.139 -2.833 -15.069 1.00 64.62 160 ASP A CA 1
ATOM 1271 C C . ASP A 1 160 ? 19.223 -2.615 -13.546 1.00 64.62 160 ASP A C 1
ATOM 1273 O O . ASP A 1 160 ? 19.610 -3.506 -12.786 1.00 64.62 160 ASP A O 1
ATOM 1277 N N . THR A 1 161 ? 18.869 -1.421 -13.064 1.00 66.81 161 THR A N 1
ATOM 1278 C CA . THR A 1 161 ? 19.002 -1.063 -11.647 1.00 66.81 161 THR A CA 1
ATOM 1279 C C . THR A 1 161 ? 17.907 -1.737 -10.806 1.00 66.81 161 THR A C 1
ATOM 1281 O O . THR A 1 161 ? 16.729 -1.629 -11.106 1.00 66.81 161 THR A O 1
ATOM 1284 N N . GLY A 1 162 ? 18.257 -2.419 -9.709 1.00 64.06 162 GLY A N 1
ATOM 1285 C CA . GLY A 1 162 ? 17.328 -2.724 -8.600 1.00 64.06 162 GLY A CA 1
ATOM 1286 C C . GLY A 1 162 ? 16.260 -3.817 -8.800 1.00 64.06 162 GLY A C 1
ATOM 1287 O O . GLY A 1 162 ? 15.648 -4.230 -7.813 1.00 64.06 162 GLY A O 1
ATOM 1288 N N . GLY A 1 163 ? 16.063 -4.345 -10.011 1.00 69.06 163 GLY A N 1
ATOM 1289 C CA . GLY A 1 163 ? 15.021 -5.344 -10.302 1.00 69.06 163 GLY A CA 1
ATOM 1290 C C . GLY A 1 163 ? 15.121 -6.645 -9.491 1.00 69.06 163 GLY A C 1
ATOM 1291 O O . GLY A 1 163 ? 14.130 -7.134 -8.951 1.00 69.06 163 GLY A O 1
ATOM 1292 N N . TRP A 1 164 ? 16.333 -7.178 -9.323 1.00 73.31 164 TRP A N 1
ATOM 1293 C CA . TRP A 1 164 ? 16.569 -8.390 -8.526 1.00 73.31 164 TRP A CA 1
ATOM 1294 C C . TRP A 1 164 ? 16.432 -8.167 -7.019 1.00 73.31 164 TRP A C 1
ATOM 1296 O O . TRP A 1 164 ? 15.889 -9.020 -6.318 1.00 73.31 164 TRP A O 1
ATOM 1306 N N . LEU A 1 165 ? 16.886 -7.015 -6.513 1.00 73.50 165 LEU A N 1
ATOM 1307 C CA . LEU A 1 165 ? 16.725 -6.659 -5.101 1.00 73.50 165 LEU A CA 1
ATOM 1308 C C . LEU A 1 165 ? 15.241 -6.636 -4.734 1.00 73.50 165 LEU A C 1
ATOM 1310 O O . LEU A 1 165 ? 14.828 -7.189 -3.719 1.00 73.50 165 LEU A O 1
ATOM 1314 N N . LEU A 1 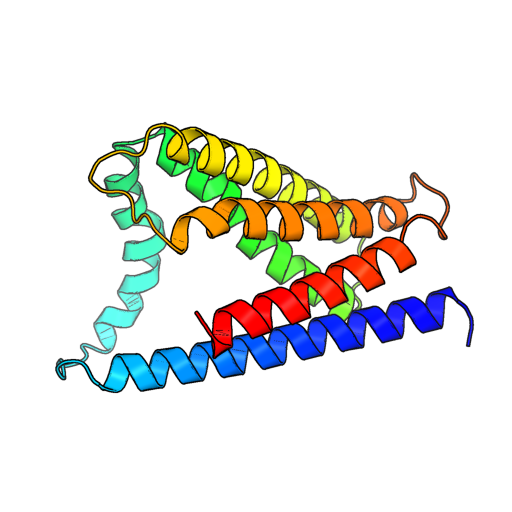166 ? 14.430 -6.050 -5.604 1.00 66.75 166 LEU A N 1
ATOM 1315 C CA . LEU A 1 166 ? 12.993 -6.079 -5.453 1.00 66.75 166 LEU A CA 1
ATOM 1316 C C . LEU A 1 166 ? 12.411 -7.490 -5.524 1.00 66.75 166 LEU A C 1
ATOM 1318 O O . LEU A 1 166 ? 11.551 -7.812 -4.714 1.00 66.75 166 LEU A O 1
ATOM 1322 N N . ALA A 1 167 ? 12.806 -8.301 -6.505 1.00 72.94 167 ALA A N 1
ATOM 1323 C CA . ALA A 1 167 ? 12.322 -9.672 -6.640 1.00 72.94 167 ALA A CA 1
ATOM 1324 C C . ALA A 1 167 ? 12.492 -10.436 -5.311 1.00 72.94 167 ALA A C 1
ATOM 1326 O O . ALA A 1 167 ? 11.553 -11.070 -4.827 1.00 72.94 167 ALA A O 1
ATOM 1327 N N . VAL A 1 168 ? 13.645 -10.260 -4.65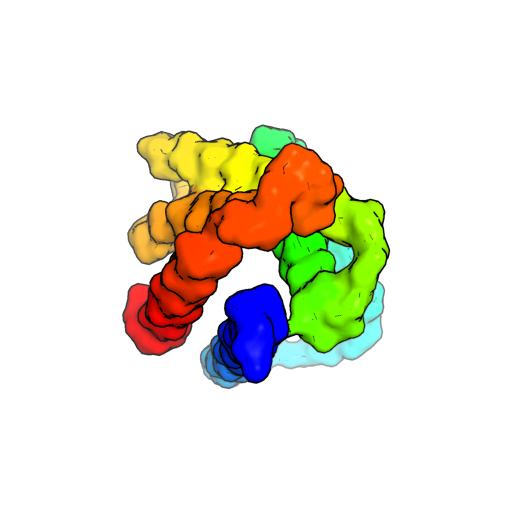6 1.00 81.31 168 VAL A N 1
ATOM 1328 C CA . VAL A 1 168 ? 13.912 -10.770 -3.305 1.00 81.31 168 VAL A CA 1
ATOM 1329 C C . VAL A 1 168 ? 12.986 -10.136 -2.261 1.00 81.31 168 VAL A C 1
ATOM 1331 O O . VAL A 1 168 ? 12.369 -10.862 -1.483 1.00 81.31 168 VAL A O 1
ATOM 1334 N N . LEU A 1 169 ? 12.837 -8.807 -2.247 1.00 77.62 169 LEU A N 1
ATOM 1335 C CA . LEU A 1 169 ? 11.947 -8.112 -1.306 1.00 77.62 169 LEU A CA 1
ATOM 1336 C C . LEU A 1 169 ? 10.482 -8.555 -1.434 1.00 77.62 169 LEU A C 1
ATOM 1338 O O . LEU A 1 169 ? 9.817 -8.739 -0.418 1.00 77.62 169 LEU A O 1
ATOM 1342 N N . LEU A 1 170 ? 9.980 -8.770 -2.652 1.00 73.62 170 LEU A N 1
ATOM 1343 C CA . LEU A 1 170 ? 8.623 -9.256 -2.901 1.00 73.62 170 LEU A CA 1
ATOM 1344 C C . LEU A 1 170 ? 8.453 -10.704 -2.449 1.00 73.62 170 LEU A C 1
ATOM 1346 O O . LEU A 1 170 ? 7.445 -11.009 -1.820 1.00 73.62 170 LEU A O 1
ATOM 1350 N N . VAL A 1 171 ? 9.432 -11.581 -2.695 1.00 81.25 171 VAL A N 1
ATOM 1351 C CA . VAL A 1 171 ? 9.414 -12.953 -2.158 1.00 81.25 171 VAL A CA 1
ATOM 1352 C C . VAL A 1 171 ? 9.359 -12.928 -0.631 1.00 81.25 171 VAL A C 1
ATOM 1354 O O . VAL A 1 171 ? 8.490 -13.566 -0.039 1.00 81.25 171 VAL A O 1
ATOM 1357 N N . VAL A 1 172 ? 10.228 -12.143 0.014 1.00 83.62 172 VAL A N 1
ATOM 1358 C CA . VAL A 1 172 ? 10.235 -11.984 1.477 1.00 83.62 172 VAL A CA 1
ATOM 1359 C C . VAL A 1 172 ? 8.905 -11.409 1.970 1.00 83.62 172 VAL A C 1
ATOM 1361 O O . VAL A 1 172 ? 8.351 -11.909 2.946 1.00 83.62 172 VAL A O 1
ATOM 1364 N N . GLY A 1 173 ? 8.357 -10.406 1.282 1.00 74.56 173 GLY A N 1
ATOM 1365 C CA . GLY A 1 173 ? 7.068 -9.794 1.602 1.00 74.56 173 GLY A CA 1
ATOM 1366 C C . GLY A 1 173 ? 5.891 -10.761 1.463 1.00 74.56 173 GLY A C 1
ATOM 1367 O O . GLY A 1 173 ? 5.013 -10.774 2.321 1.00 74.56 173 GLY A O 1
ATOM 1368 N N . ILE A 1 174 ? 5.891 -11.615 0.436 1.00 75.38 174 ILE A N 1
ATOM 1369 C CA . ILE A 1 174 ? 4.893 -12.676 0.249 1.00 75.38 174 ILE A CA 1
ATOM 1370 C C . ILE A 1 174 ? 5.016 -13.716 1.363 1.00 75.38 174 ILE A C 1
ATOM 1372 O O . ILE A 1 174 ? 4.009 -14.049 1.981 1.00 75.38 174 ILE A O 1
ATOM 1376 N N . ILE A 1 175 ? 6.230 -14.184 1.674 1.00 79.44 175 ILE A N 1
ATOM 1377 C CA . ILE A 1 175 ? 6.470 -15.126 2.781 1.00 79.44 175 ILE A CA 1
ATOM 1378 C C . ILE A 1 175 ? 5.982 -14.526 4.105 1.00 79.44 175 ILE A C 1
ATOM 1380 O O . ILE A 1 175 ? 5.283 -15.191 4.869 1.00 79.44 175 ILE A O 1
ATOM 1384 N N . TRP A 1 176 ? 6.294 -13.252 4.354 1.00 78.75 176 TRP A N 1
ATOM 1385 C CA . TRP A 1 176 ? 5.840 -12.524 5.535 1.00 78.75 176 TRP A CA 1
ATOM 1386 C C . TRP A 1 176 ? 4.310 -12.405 5.581 1.00 78.75 176 TRP A C 1
ATOM 1388 O O . TRP A 1 176 ? 3.702 -12.697 6.610 1.00 78.75 176 TRP A O 1
ATOM 1398 N N . GLY A 1 177 ? 3.675 -12.036 4.464 1.00 68.38 177 GLY A N 1
ATOM 1399 C CA . GLY A 1 177 ? 2.221 -11.917 4.344 1.00 68.38 177 GLY A CA 1
ATOM 1400 C C . GLY A 1 177 ? 1.495 -13.248 4.557 1.00 68.38 177 GLY A C 1
ATOM 1401 O O . GLY A 1 177 ? 0.526 -13.301 5.313 1.00 68.38 177 GLY A O 1
ATOM 1402 N N . ILE A 1 178 ? 2.000 -14.339 3.971 1.00 67.12 178 ILE A N 1
ATOM 1403 C CA . ILE A 1 178 ? 1.530 -15.708 4.240 1.00 67.12 178 ILE A CA 1
ATOM 1404 C C . ILE A 1 178 ? 1.659 -16.006 5.736 1.00 67.12 178 ILE A C 1
ATOM 1406 O O . ILE A 1 178 ? 0.699 -16.457 6.360 1.00 67.12 178 ILE A O 1
ATOM 1410 N N . GLY A 1 179 ? 2.814 -15.701 6.330 1.00 69.31 179 GLY A N 1
ATOM 1411 C CA . GLY A 1 179 ? 3.048 -15.894 7.757 1.00 69.31 179 GLY A CA 1
ATOM 1412 C C . GLY A 1 179 ? 1.990 -15.205 8.625 1.00 69.31 179 GLY A C 1
ATOM 1413 O O . GLY A 1 179 ? 1.369 -15.848 9.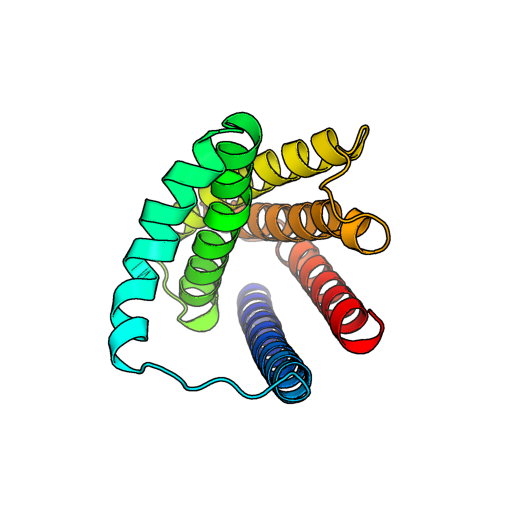472 1.00 69.31 179 GLY A O 1
ATOM 1414 N N . GLU A 1 180 ? 1.714 -13.926 8.365 1.00 70.25 180 GLU A N 1
ATOM 1415 C CA . GLU A 1 180 ? 0.676 -13.167 9.078 1.00 70.25 180 GLU A CA 1
ATOM 1416 C C . GLU A 1 180 ? -0.741 -13.722 8.835 1.00 70.25 180 GLU A C 1
ATOM 1418 O O . GLU A 1 180 ? -1.577 -13.736 9.739 1.00 70.25 180 GLU A O 1
ATOM 1423 N N . MET A 1 181 ? -1.039 -14.218 7.632 1.00 61.16 181 MET A N 1
ATOM 1424 C CA . MET A 1 181 ? -2.361 -14.761 7.296 1.00 61.16 181 MET A CA 1
ATOM 1425 C C . MET A 1 181 ? -2.657 -16.124 7.934 1.00 61.16 181 MET A C 1
ATOM 1427 O O . MET A 1 181 ? -3.812 -16.402 8.295 1.00 61.16 181 MET A O 1
ATOM 1431 N N . PHE A 1 182 ? -1.648 -16.989 8.047 1.00 62.16 182 PHE A N 1
ATOM 1432 C CA . PHE A 1 182 ? -1.812 -18.354 8.550 1.00 62.16 182 PHE A CA 1
ATOM 1433 C C . PHE A 1 182 ? -1.545 -18.472 10.049 1.00 62.16 182 PHE A C 1
ATOM 1435 O O . PHE A 1 182 ? -2.312 -19.152 10.728 1.00 62.16 182 PHE A O 1
ATOM 1442 N N . PHE A 1 183 ? -0.540 -17.768 10.573 1.00 66.19 183 PHE A N 1
ATOM 1443 C CA . PHE A 1 183 ? -0.123 -17.889 11.975 1.00 66.19 183 PHE A CA 1
ATOM 1444 C C . PHE A 1 183 ? -0.590 -16.725 12.863 1.00 66.19 183 PHE A C 1
ATOM 1446 O O . PHE A 1 183 ? -0.581 -16.843 14.091 1.00 66.19 183 PHE A O 1
ATOM 1453 N N . GLY A 1 184 ? -1.053 -15.623 12.260 1.00 54.09 184 GLY A N 1
ATOM 1454 C CA . GLY A 1 184 ? -1.442 -14.403 12.969 1.00 54.09 184 GLY A CA 1
ATOM 1455 C C . GLY A 1 184 ? -0.229 -13.608 13.409 1.00 54.09 184 GLY A C 1
ATOM 1456 O O . GLY A 1 184 ? 0.280 -13.847 14.522 1.00 54.09 184 GLY A O 1
#

Radius of gyration: 18.64 Å; chains: 1; bounding box: 51×34×48 Å

Secondary structure (DSSP, 8-state):
--HHHHHHHHHHHHHHHHHHHHHHHHHHHHHHHTTS------GGGGGGHHHIIIIIHHHHHTTSHHHHHHHIIIIIHHHHHHHHHIIIIIS----HHHHHHHHHHHHHHHHHHHHHHHHTTS--TTS--GGGGGHHHHHHHHHHHHHHHHHHHTTSS-TTSSHHHHHHHHHHHHHHHHHHHHH-

Foldseek 3Di:
DDPVVVLLVLLLVLLVVLVVVVVVLVVVVVVVCVVDDDDDDPPVCVVCVCCCPVPVVLVVVCVPVLLSQLCCLAVVLVVLLNVLSCCCRVVVDLDLVSLVSNLVSLVSNLVSLVSVLVCVVPDDPPDDDDPCNCVSVLSNLVSVLSNQVSVLSNVPDPVPPDSVVSSVSSVVSSVVVVCVSPVD

Sequence (184 aa):
MSSSEFLSQFLFTLISFALLLTIVGAVKRMLLWSQGQSSTIHWLGLIQIPRRYLVDLHHVVARDKYMSNTHVATAGGFVLSSILIILLYVFQLQLQILTWALLGSSLLMFVGSIFVMIRRRNPPPNLSLGKWQRLPKSLMVFSLSFFILTLPATGIFPSDTGGWLLAVLLVVGIIWGIGEMFFG

pLDDT: mean 87.96, std 8.86, range [54.09, 98.19]